Protein AF-A0A933S7X8-F1 (afdb_monomer)

Solvent-accessible surface area (backbone atoms only — not comparable to full-atom values): 18396 Å² total; per-residue (Å²): 133,83,85,77,71,96,56,62,67,68,59,54,55,48,46,59,54,46,73,31,84,53,22,34,38,32,25,37,66,87,45,34,26,75,46,66,22,60,32,33,29,68,73,33,66,47,56,68,86,78,46,54,75,35,49,73,68,77,32,61,43,93,86,64,58,72,65,58,56,50,52,44,52,54,32,31,71,28,87,90,68,27,36,35,73,49,80,46,58,33,24,27,74,89,63,50,76,44,44,23,46,34,36,38,37,52,45,59,46,100,86,66,48,72,56,19,39,39,39,40,36,40,79,38,56,70,58,51,55,50,52,52,49,50,57,49,50,53,52,47,48,57,52,20,69,52,33,62,58,48,45,53,66,52,47,51,58,48,50,54,53,44,54,50,39,54,52,50,48,73,70,51,86,52,65,71,60,40,55,56,38,53,52,52,46,53,51,48,54,49,50,53,51,53,47,53,56,51,39,57,67,34,63,75,78,87,83,84,60,72,37,87,33,51,51,48,58,44,51,49,56,43,47,65,76,48,45,69,66,41,64,76,67,64,43,47,78,45,78,50,59,57,87,86,40,68,44,82,35,36,64,70,60,52,37,49,54,52,41,52,53,50,52,51,40,51,53,30,33,53,49,16,60,74,68,68,53,94,44,85,77,31,43,38,37,43,38,58,56,67,61,103,89,49,81,39,78,46,78,49,60,54,31,66,77,79,55,82,77,51,64,82,43,66,85,43,86,91,61,72,92,64,62,96,90,112

Mean predicted aligned error: 15.09 Å

Secondary structure (DSSP, 8-state):
-----SS-HHHHHHHHHHS-SSEEEEEETTS-EEEE-HHHHHHH---HHHHTTS-GGGG--TTS-HHHHHHHHHHHH-TTT-EEEEEEEEE-TT--EEEEEEEEEEEE-TTS-EEEEEEEEEE-HHHHHHHHHHHHHHHHHHHHHHHHHHHHHHHHHHHHHHHHHHHHHHH---HHHHHHHHHHHHHHHHHHHHHHHHHHHH--SS----EEEEHHHHHHHHHHHHHHHHHHTTPEEEEE--TT-EEEE-HHHHHHHHHHHHHHHHHHHHHHHHTT-S-SSPEEEEEEEEETTEEEEEEEE-SS---HHHHTTTTSTT---S-TT-

Radius of gyration: 31.03 Å; Cα contacts (8 Å, |Δi|>4): 397; chains: 1; bounding box: 79×52×85 Å

Nearest PDB structures (foldseek):
  8a7f-assembly1_A  TM=3.723E-01  e=5.501E-22  Pseudomonas putida KT2440
  8a6x-assembly1_B  TM=3.612E-01  e=1.317E-21  Pseudomonas putida KT2440
  4llo-assembly2_D  TM=8.532E-01  e=1.636E-06  Mus musculus
  4hoi-assembly1_A  TM=8.372E-01  e=3.487E-06  Mus musculus
  8iff-assembly1_B  TM=3.174E-01  e=2.813E-12  Arabidopsis thaliana

Foldseek 3Di:
DDPPDPDDVVVVVVCCQQVDLWWKFWDFPVQFTQDTHPNVCVVQVDDPVVRHRHHLCQFDDPPDDPVVVVVQVCQCPDLVRNKDWDWDFTAHPVRDTFIWTKIKGFDADPVRHTGTIMITTDGCPVVVVVVVVVVVVVVLQVLQVVLVVVLVVVVVVLVVLLVVLVVVLVVDPDPVSVVVSVVSNVVSVVVNVLSVVSNVSNPPDDDWDFDWDQLVVLLVVLCVVCVVLCVVLVEAEEEAEDRPDIDRGRSVVSSVVNNVLVVVQSVQAVVCVVVVPPDPPKYWYWHWDDDDPDIDIDTDIPGPDDDPVCVVVVPPPPDDPDDPPD

pLDDT: mean 84.74, std 12.82, range [36.09, 97.69]

Sequence (326 aa):
MPFQLQSDPMNVFFRCVEDSSETIMITDKNGTLIYVNPAWTKTYGYTRTEVLGQTPRVLHSEHHNLEFYTKMWSDILNIKKGYWKGEVINRAKDRTLIPVLLTITTFKSLTGEILGFMGIALDIHEQKQLEDKVVHQDRLASIGLLSSGLAHEIGTPLGVIRGRAEILQTQTKDTHIKNGLDVIISQIDRISKLIGSLLRVSRSSTDVKMTRVNVLNVVNDVLALVRDHFKKDSVEVKVNISQDLFALADFSRLEQVLLNLTMNSIHAIQKSIKDCITHTPHVFSITSGGHMEHVCICVSDTGCGISKENMKKLFQPFFTTKKSGE

Structure (mmCIF, N/CA/C/O backbone):
data_AF-A0A933S7X8-F1
#
_entry.id   AF-A0A933S7X8-F1
#
loop_
_atom_site.group_PDB
_atom_site.id
_atom_site.type_symbol
_atom_site.label_atom_id
_atom_site.label_alt_id
_atom_site.label_comp_id
_atom_site.label_asym_id
_atom_site.label_entity_id
_atom_site.label_seq_id
_atom_site.pdbx_PDB_ins_code
_atom_site.Cartn_x
_atom_site.Cartn_y
_atom_site.Cartn_z
_atom_site.occupancy
_atom_site.B_iso_or_equiv
_atom_site.auth_seq_id
_atom_site.auth_comp_id
_atom_site.auth_asym_id
_atom_site.auth_atom_id
_atom_site.pdbx_PDB_model_num
ATOM 1 N N . MET A 1 1 ? -32.585 28.974 31.696 1.00 36.09 1 MET A N 1
ATOM 2 C CA . MET A 1 1 ? -33.511 27.906 32.133 1.00 36.09 1 MET A CA 1
ATOM 3 C C . MET A 1 1 ? -32.701 26.632 32.309 1.00 36.09 1 MET A C 1
ATOM 5 O O . MET A 1 1 ? -31.967 26.311 31.382 1.00 36.09 1 MET A O 1
ATOM 9 N N . PRO A 1 2 ? -32.755 25.942 33.458 1.00 44.41 2 PRO A N 1
ATOM 10 C CA . PRO A 1 2 ? -32.119 24.638 33.594 1.00 44.41 2 PRO A CA 1
ATOM 11 C C . PRO A 1 2 ? -32.901 23.618 32.757 1.00 44.41 2 PRO A C 1
ATOM 13 O O . PRO A 1 2 ? -34.130 23.594 32.811 1.00 44.41 2 PRO A O 1
ATOM 16 N N . PHE A 1 3 ? -32.198 22.800 31.975 1.00 44.44 3 PHE A N 1
ATOM 17 C CA . PHE A 1 3 ? -32.773 21.649 31.278 1.00 44.44 3 PHE A CA 1
ATOM 18 C C . PHE A 1 3 ? -33.363 20.690 32.329 1.00 44.44 3 PHE A C 1
ATOM 20 O O . PHE A 1 3 ? -32.624 19.983 33.010 1.00 44.44 3 PHE A O 1
ATOM 27 N N . GLN A 1 4 ? -34.686 20.683 32.504 1.00 45.81 4 GLN A N 1
ATOM 28 C CA . GLN A 1 4 ? -35.364 19.622 33.248 1.00 45.81 4 GLN A CA 1
ATOM 29 C C . GLN A 1 4 ? -35.426 18.393 32.341 1.00 45.81 4 GLN A C 1
ATOM 31 O O . GLN A 1 4 ? -36.267 18.308 31.447 1.00 45.81 4 GLN A O 1
ATOM 36 N N . LEU A 1 5 ? -34.507 17.450 32.547 1.00 50.81 5 LEU A N 1
ATOM 37 C CA . LEU A 1 5 ? -34.616 16.115 31.967 1.00 50.81 5 LEU A CA 1
ATOM 38 C C . LEU A 1 5 ? -35.910 15.480 32.499 1.00 50.81 5 LEU A C 1
ATOM 40 O O . LEU A 1 5 ? -36.029 15.219 33.691 1.00 50.81 5 LEU A O 1
ATOM 44 N N . GLN A 1 6 ? -36.882 15.222 31.619 1.00 58.50 6 GLN A N 1
ATOM 45 C CA . GLN A 1 6 ? -38.123 14.490 31.934 1.00 58.50 6 GLN A CA 1
ATOM 46 C C . GLN A 1 6 ? -37.877 12.986 32.208 1.00 58.50 6 GLN A C 1
ATOM 48 O O . GLN A 1 6 ? -38.816 12.200 32.290 1.00 58.50 6 GLN A O 1
ATOM 53 N N . SER A 1 7 ? -36.615 12.562 32.314 1.00 62.59 7 SER A N 1
ATOM 54 C CA . SER A 1 7 ? -36.161 11.169 32.355 1.00 62.59 7 SER A CA 1
ATOM 55 C C . SER A 1 7 ? -35.233 10.949 33.551 1.00 62.59 7 SER A C 1
ATOM 57 O O . SER A 1 7 ? -34.482 11.855 33.909 1.00 62.59 7 SER A O 1
ATOM 59 N N . ASP A 1 8 ? -35.252 9.747 34.138 1.00 83.44 8 ASP A N 1
ATOM 60 C CA . ASP A 1 8 ? -34.305 9.333 35.184 1.00 83.44 8 ASP A CA 1
ATOM 61 C C . ASP A 1 8 ? -32.851 9.611 34.735 1.00 83.44 8 ASP A C 1
ATOM 63 O O . ASP A 1 8 ? -32.429 9.059 33.710 1.00 83.44 8 ASP A O 1
ATOM 67 N N . PRO A 1 9 ? -32.077 10.446 35.463 1.00 83.81 9 PRO A N 1
ATOM 68 C CA . PRO A 1 9 ? -30.701 10.784 35.109 1.00 83.81 9 PRO A CA 1
ATOM 69 C C . PRO A 1 9 ? -29.820 9.562 34.837 1.00 83.81 9 PRO A C 1
ATOM 71 O O . PRO A 1 9 ? -28.994 9.603 33.928 1.00 83.81 9 PRO A O 1
ATOM 74 N N . MET A 1 10 ? -30.018 8.458 35.567 1.00 85.31 10 MET A N 1
ATOM 75 C CA . MET A 1 10 ? -29.230 7.237 35.375 1.00 85.31 10 MET A CA 1
ATOM 76 C C . MET A 1 10 ? -29.478 6.610 33.997 1.00 85.31 10 MET A C 1
ATOM 78 O O . MET A 1 10 ? -28.540 6.192 33.319 1.00 85.31 10 MET A O 1
ATOM 82 N N . ASN A 1 11 ? -30.734 6.603 33.549 1.00 86.56 11 ASN A N 1
ATOM 83 C CA . ASN A 1 11 ? -31.108 6.108 32.227 1.00 86.56 11 ASN A CA 1
ATOM 84 C C . ASN A 1 11 ? -30.538 7.001 31.112 1.00 86.56 11 ASN A C 1
ATOM 86 O O . ASN A 1 11 ? -30.089 6.502 30.084 1.00 86.56 11 ASN A O 1
ATOM 90 N N . VAL A 1 12 ? -30.491 8.319 31.331 1.00 87.75 12 VAL A N 1
ATOM 91 C CA . VAL A 1 12 ? -29.881 9.266 30.382 1.00 87.75 12 VAL A CA 1
ATOM 92 C C . VAL A 1 12 ? -28.383 8.995 30.232 1.00 87.75 12 VAL A C 1
ATOM 94 O O . VAL A 1 12 ? -27.902 8.860 29.110 1.00 87.75 12 VAL A O 1
ATOM 97 N N . PHE A 1 13 ? -27.647 8.846 31.339 1.00 88.62 13 PHE A N 1
ATOM 98 C CA . PHE A 1 13 ? -26.220 8.507 31.285 1.00 88.62 13 PHE A CA 1
ATOM 99 C C . PHE A 1 13 ? -25.970 7.155 30.617 1.00 88.62 13 PHE A C 1
ATOM 101 O O . PHE A 1 13 ? -25.066 7.046 29.790 1.00 88.62 13 PHE A O 1
ATOM 108 N N . PHE A 1 14 ? -26.785 6.144 30.934 1.00 89.94 14 PHE A N 1
ATOM 109 C CA . PHE A 1 14 ? -26.690 4.836 30.295 1.00 89.94 14 PHE A CA 1
ATOM 110 C C . PHE A 1 14 ? -26.874 4.940 28.778 1.00 89.94 14 PHE A C 1
ATOM 112 O O . PHE A 1 14 ? -26.036 4.438 28.038 1.00 89.94 14 PHE A O 1
ATOM 119 N N . ARG A 1 15 ? -27.905 5.655 28.310 1.00 90.12 15 ARG A N 1
ATOM 120 C CA . ARG A 1 15 ? -28.147 5.894 26.878 1.00 90.12 15 ARG A CA 1
ATOM 121 C C . ARG A 1 15 ? -26.972 6.585 26.194 1.00 90.12 15 ARG A C 1
ATOM 123 O O . ARG A 1 15 ? -26.580 6.158 25.119 1.00 90.12 15 ARG A O 1
ATOM 130 N N . CYS A 1 16 ? -26.356 7.586 26.826 1.00 91.44 16 CYS A N 1
ATOM 131 C CA . CYS A 1 16 ? -25.171 8.245 26.265 1.00 91.44 16 CYS A CA 1
ATOM 132 C C . CYS A 1 16 ? -23.998 7.276 26.036 1.00 91.44 16 CYS A C 1
ATOM 134 O O . CYS A 1 16 ? -23.240 7.448 25.087 1.00 91.44 16 CYS A O 1
ATOM 136 N N . VAL A 1 17 ? -23.836 6.270 26.900 1.00 92.81 17 VAL A N 1
ATOM 137 C CA . VAL A 1 17 ? -22.777 5.255 26.778 1.00 92.81 17 VAL A CA 1
ATOM 138 C C . VAL A 1 17 ? -23.180 4.132 25.813 1.00 92.81 17 VAL A C 1
ATOM 140 O O . VAL A 1 17 ? -22.350 3.651 25.039 1.00 92.81 17 VAL A O 1
ATOM 143 N N . GLU A 1 18 ? -24.439 3.700 25.858 1.00 94.56 18 GLU A N 1
ATOM 144 C CA . GLU A 1 18 ? -25.006 2.651 25.002 1.00 94.56 18 GLU A CA 1
ATOM 145 C C . GLU A 1 18 ? -25.058 3.098 23.536 1.00 94.56 18 GLU A C 1
ATOM 147 O O . GLU A 1 18 ? -24.660 2.342 22.660 1.00 94.56 18 GLU A O 1
ATOM 152 N N . ASP A 1 19 ? -25.466 4.335 23.262 1.00 93.25 19 ASP A N 1
ATOM 153 C CA . ASP A 1 19 ? -25.676 4.838 21.899 1.00 93.25 19 ASP A CA 1
ATOM 154 C C . ASP A 1 19 ? -24.437 5.567 21.327 1.00 93.25 19 ASP A C 1
ATOM 156 O O . ASP A 1 19 ? -24.481 6.101 20.217 1.00 93.25 19 ASP A O 1
ATOM 160 N N . SER A 1 20 ? -23.316 5.593 22.062 1.00 93.88 20 SER A N 1
ATOM 161 C CA . SER A 1 20 ? -22.052 6.186 21.596 1.00 93.88 20 SER A CA 1
ATOM 162 C C . SER A 1 20 ? -21.489 5.440 20.381 1.00 93.88 20 SER A C 1
ATOM 164 O O . SER A 1 20 ? -21.508 4.209 20.310 1.00 93.88 20 SER A O 1
ATOM 166 N N . SER A 1 21 ? -20.958 6.208 19.426 1.00 91.06 21 SER A N 1
ATOM 167 C CA . SER A 1 21 ? -20.281 5.709 18.224 1.00 91.06 21 SER A CA 1
ATOM 168 C C . SER A 1 21 ? -18.933 5.051 18.511 1.00 91.06 21 SER A C 1
ATOM 170 O O . SER A 1 21 ? -18.498 4.167 17.774 1.00 91.06 21 SER A O 1
ATOM 172 N N . GLU A 1 22 ? -18.259 5.489 19.566 1.00 93.75 22 GLU A N 1
ATOM 173 C CA . GLU A 1 22 ? -16.966 5.001 20.001 1.00 93.75 22 GLU A CA 1
ATOM 174 C C . GLU A 1 22 ? -17.123 3.680 20.745 1.00 93.75 22 GLU A C 1
ATOM 176 O O . GLU A 1 22 ? -18.125 3.416 21.413 1.00 93.75 22 GLU A O 1
ATOM 181 N N . THR A 1 23 ? -16.102 2.829 20.665 1.00 96.94 23 THR A N 1
ATOM 182 C CA . THR A 1 23 ? -16.132 1.577 21.419 1.00 96.94 23 THR A CA 1
ATOM 183 C C . THR A 1 23 ? -15.917 1.881 22.896 1.00 96.94 23 THR A C 1
ATOM 185 O O . THR A 1 23 ? -14.917 2.496 23.267 1.00 96.94 23 THR A O 1
ATOM 188 N N . ILE A 1 24 ? -16.851 1.449 23.742 1.00 97.56 24 ILE A N 1
ATOM 189 C CA . ILE A 1 24 ? -16.765 1.616 25.193 1.00 97.56 24 ILE A CA 1
ATOM 190 C C . ILE A 1 24 ? -16.823 0.243 25.848 1.00 97.56 24 ILE A C 1
ATOM 192 O O . ILE A 1 24 ? -17.707 -0.566 25.562 1.00 97.56 24 ILE A O 1
ATOM 196 N N . MET A 1 25 ? -15.888 -0.001 26.761 1.00 97.12 25 MET A N 1
ATOM 197 C CA . MET A 1 25 ? -15.867 -1.167 27.635 1.00 97.12 25 MET A CA 1
ATOM 198 C C . MET A 1 25 ? -15.632 -0.745 29.081 1.00 97.12 25 MET A C 1
ATOM 200 O O . MET A 1 25 ? -14.920 0.222 29.350 1.00 97.12 25 MET A O 1
ATOM 204 N N . ILE A 1 26 ? -16.207 -1.487 30.019 1.00 96.88 26 ILE A N 1
ATOM 205 C CA . ILE A 1 26 ? -16.014 -1.281 31.452 1.00 96.88 26 ILE A CA 1
ATOM 206 C C . ILE A 1 26 ? -15.630 -2.616 32.069 1.00 96.88 26 ILE A C 1
ATOM 208 O O . ILE A 1 26 ? -16.227 -3.653 31.763 1.00 96.88 26 ILE A O 1
ATOM 212 N N . THR A 1 27 ? -14.640 -2.580 32.952 1.00 97.12 27 THR A N 1
ATOM 213 C CA . THR A 1 27 ? -14.218 -3.727 33.744 1.00 97.12 27 THR A CA 1
ATOM 214 C C . THR A 1 27 ? -14.422 -3.491 35.232 1.00 97.12 27 THR A C 1
ATOM 216 O O . THR A 1 27 ? -14.455 -2.349 35.690 1.00 97.12 27 THR A O 1
ATOM 219 N N . ASP A 1 28 ? -14.470 -4.576 35.999 1.00 95.62 28 ASP A N 1
ATOM 220 C CA . ASP A 1 28 ? -14.259 -4.533 37.445 1.00 95.62 28 ASP A CA 1
ATOM 221 C C . ASP A 1 28 ? -12.792 -4.182 37.796 1.00 95.62 28 ASP A C 1
ATOM 223 O O . ASP A 1 28 ? -11.937 -3.987 36.918 1.00 95.62 28 ASP A O 1
ATOM 227 N N . LYS A 1 29 ? -12.484 -4.127 39.098 1.00 93.81 29 LYS A N 1
ATOM 228 C CA . LYS A 1 29 ? -11.129 -3.880 39.621 1.00 93.81 29 LYS A CA 1
ATOM 229 C C . LYS A 1 29 ? -10.087 -4.947 39.263 1.00 93.81 29 LYS A C 1
ATOM 231 O O . LYS A 1 29 ? -8.895 -4.670 39.354 1.00 93.81 29 LYS A O 1
ATOM 236 N N . ASN A 1 30 ? -10.515 -6.141 38.854 1.00 92.56 30 ASN A N 1
ATOM 237 C CA . ASN A 1 30 ? -9.643 -7.235 38.422 1.00 92.56 30 ASN A CA 1
ATOM 238 C C . ASN A 1 30 ? -9.405 -7.226 36.900 1.00 92.56 30 ASN A C 1
ATOM 240 O O . ASN A 1 30 ? -8.645 -8.050 36.392 1.00 92.56 30 ASN A O 1
ATOM 244 N N . GLY A 1 31 ? -10.035 -6.305 36.162 1.00 93.00 31 GLY A N 1
ATOM 245 C CA . GLY A 1 31 ? -9.950 -6.240 34.704 1.00 93.00 31 GLY A CA 1
ATOM 246 C C . GLY A 1 31 ? -10.923 -7.180 33.983 1.00 93.00 31 GLY A C 1
ATOM 247 O O . GLY A 1 31 ? -10.747 -7.431 32.791 1.00 93.00 31 GLY A O 1
ATOM 248 N N . THR A 1 32 ? -11.940 -7.691 34.677 1.00 96.56 32 THR A N 1
ATOM 249 C CA . THR A 1 32 ? -13.013 -8.507 34.096 1.00 96.56 32 THR A CA 1
ATOM 250 C C . THR A 1 32 ? -14.048 -7.608 33.435 1.00 96.56 32 THR A C 1
ATOM 252 O O . THR A 1 32 ? -14.585 -6.720 34.090 1.00 96.56 32 THR A O 1
ATOM 255 N N . LEU A 1 33 ? -14.360 -7.830 32.160 1.00 97.25 33 LEU A N 1
ATOM 256 C CA . LEU A 1 33 ? -15.381 -7.098 31.411 1.00 97.25 33 LEU A CA 1
ATOM 257 C C . LEU A 1 33 ? -16.762 -7.298 32.042 1.00 97.25 33 LEU A C 1
ATOM 259 O O . LEU A 1 33 ? -17.289 -8.411 32.065 1.00 97.25 33 LEU A O 1
ATOM 263 N N . ILE A 1 34 ? -17.353 -6.199 32.508 1.00 97.00 34 ILE A N 1
ATOM 264 C CA . ILE A 1 34 ? -18.712 -6.150 33.067 1.00 97.00 34 ILE A CA 1
ATOM 265 C C . ILE A 1 34 ? -19.700 -5.462 32.122 1.00 97.00 34 ILE A C 1
ATOM 267 O O . ILE A 1 34 ? -20.905 -5.662 32.242 1.00 97.00 34 ILE A O 1
ATOM 271 N N . TYR A 1 35 ? -19.201 -4.676 31.165 1.00 96.31 35 TYR A N 1
ATOM 272 C CA . TYR A 1 35 ? -20.021 -4.020 30.155 1.00 96.31 35 TYR A CA 1
ATOM 273 C C . TYR A 1 35 ? -19.215 -3.731 28.884 1.00 96.31 35 TYR A C 1
ATOM 275 O O . TYR A 1 35 ? -18.036 -3.381 28.950 1.00 96.31 35 TYR A O 1
ATOM 283 N N . VAL A 1 36 ? -19.878 -3.834 27.731 1.00 97.69 36 VAL A N 1
ATOM 284 C CA . VAL A 1 36 ? -19.407 -3.330 26.433 1.00 97.69 36 VAL A CA 1
ATOM 285 C C . VAL A 1 36 ? -20.592 -2.723 25.684 1.00 97.69 36 VAL A C 1
ATOM 287 O O . VAL A 1 36 ? -21.692 -3.284 25.722 1.00 97.69 36 VAL A O 1
ATOM 290 N N . ASN A 1 37 ? -20.403 -1.597 25.000 1.00 97.38 37 ASN A N 1
ATOM 291 C CA . ASN A 1 37 ? -21.469 -0.977 24.209 1.00 97.38 37 ASN A CA 1
ATOM 292 C C . ASN A 1 37 ? -21.659 -1.684 22.839 1.00 97.38 37 ASN A C 1
ATOM 294 O O . ASN A 1 37 ? -20.825 -2.505 22.437 1.00 97.38 37 ASN A O 1
ATOM 298 N N . PRO A 1 38 ? -22.746 -1.409 22.098 1.00 97.69 38 PRO A N 1
ATOM 299 C CA . PRO A 1 38 ? -22.980 -1.963 20.766 1.00 97.69 38 PRO A CA 1
ATOM 300 C C . PRO A 1 38 ? -21.862 -1.626 19.769 1.00 97.69 38 PRO A C 1
ATOM 302 O O . PRO A 1 38 ? -21.475 -2.496 18.985 1.00 97.69 38 PRO A O 1
ATOM 305 N N . ALA A 1 39 ? -21.281 -0.421 19.825 1.00 96.94 39 ALA A N 1
ATOM 306 C CA . ALA A 1 39 ? -20.153 -0.051 18.969 1.00 96.94 39 ALA A CA 1
ATOM 307 C C . ALA A 1 39 ? -18.957 -0.999 19.155 1.00 96.94 39 ALA A C 1
ATOM 309 O O . ALA A 1 39 ? -18.407 -1.489 18.173 1.00 96.94 39 ALA A O 1
ATOM 310 N N . TRP A 1 40 ? -18.617 -1.361 20.396 1.00 97.62 40 TRP A N 1
ATOM 311 C CA . TRP A 1 40 ? -17.568 -2.341 20.688 1.00 97.62 40 TRP A CA 1
ATOM 312 C C . TRP A 1 40 ? -17.840 -3.698 20.020 1.00 97.62 40 TRP A C 1
ATOM 314 O O . TRP A 1 40 ? -16.951 -4.270 19.386 1.00 97.62 40 TRP A O 1
ATOM 324 N N . THR A 1 41 ? -19.082 -4.193 20.099 1.00 96.62 41 THR A N 1
ATOM 325 C CA . THR A 1 41 ? -19.461 -5.469 19.462 1.00 96.62 41 THR A CA 1
ATOM 326 C C . THR A 1 41 ? -19.379 -5.404 17.939 1.00 96.62 41 THR A C 1
ATOM 328 O O . THR A 1 41 ? -18.877 -6.336 17.312 1.00 96.62 41 THR A O 1
ATOM 331 N N . LYS A 1 42 ? -19.800 -4.280 17.345 1.00 96.06 42 LYS A N 1
ATOM 332 C CA . LYS A 1 42 ? -19.731 -4.036 15.902 1.00 96.06 42 LYS A CA 1
ATOM 333 C C . LYS A 1 42 ? -18.285 -3.970 15.408 1.00 96.06 42 LYS A C 1
ATOM 335 O O . LYS A 1 42 ? -17.980 -4.564 14.381 1.00 96.06 42 LYS A O 1
ATOM 340 N N . THR A 1 43 ? -17.407 -3.282 16.137 1.00 94.94 43 THR A N 1
ATOM 341 C CA . THR A 1 43 ? -16.000 -3.100 15.757 1.00 94.94 43 THR A CA 1
ATOM 342 C C . THR A 1 43 ? -15.196 -4.392 15.879 1.00 94.94 43 THR A C 1
ATOM 344 O O . THR A 1 43 ? -14.418 -4.710 14.986 1.00 94.94 43 THR A O 1
ATOM 347 N N . TYR A 1 44 ? -15.369 -5.161 16.959 1.00 96.12 44 TYR A N 1
ATOM 348 C CA . TYR A 1 44 ? -14.530 -6.343 17.213 1.00 96.12 44 TYR A CA 1
ATOM 349 C C . TYR A 1 44 ? -15.169 -7.684 16.824 1.00 96.12 44 TYR A C 1
ATOM 351 O O . TYR A 1 44 ? -14.485 -8.710 16.847 1.00 96.12 44 TYR A O 1
ATOM 359 N N . GLY A 1 45 ? -16.456 -7.699 16.465 1.00 96.06 45 GLY A N 1
ATOM 360 C CA . GLY A 1 45 ? -17.167 -8.883 15.968 1.00 96.06 45 GLY A CA 1
ATOM 361 C C . GLY A 1 45 ? -17.540 -9.915 17.039 1.00 96.06 45 GLY A C 1
ATOM 362 O O . GLY A 1 45 ? -17.947 -11.031 16.711 1.00 96.06 45 GLY A O 1
ATOM 363 N N . TYR A 1 46 ? -17.392 -9.571 18.316 1.00 96.50 46 TYR A N 1
ATOM 364 C CA . TYR A 1 46 ? -17.817 -10.404 19.438 1.00 96.50 46 TYR A CA 1
ATOM 365 C C . TYR A 1 46 ? -19.198 -9.981 19.936 1.00 96.50 46 TYR A C 1
ATOM 367 O O . TYR A 1 46 ? -19.508 -8.792 20.001 1.00 96.50 46 TYR A O 1
ATOM 375 N N . THR A 1 47 ? -20.008 -10.944 20.365 1.00 96.12 47 THR A N 1
ATOM 376 C CA . THR A 1 47 ? -21.267 -10.656 21.064 1.00 96.12 47 THR A CA 1
ATOM 377 C C . THR A 1 47 ? -21.012 -10.356 22.542 1.00 96.12 47 THR A C 1
ATOM 379 O O . THR A 1 47 ? -20.043 -10.845 23.123 1.00 96.12 47 THR A O 1
ATOM 382 N N . ARG A 1 48 ? -21.907 -9.596 23.192 1.00 94.94 48 ARG A N 1
ATOM 383 C CA . ARG A 1 48 ? -21.817 -9.307 24.639 1.00 94.94 48 ARG A CA 1
ATOM 384 C C . ARG A 1 48 ? -21.690 -10.584 25.472 1.00 94.94 48 ARG A C 1
ATOM 386 O O . ARG A 1 48 ? -20.807 -10.688 26.314 1.00 94.94 48 ARG A O 1
ATOM 393 N N . THR A 1 49 ? -22.537 -11.572 25.200 1.00 95.06 49 THR A N 1
ATOM 394 C CA . THR A 1 49 ? -22.569 -12.853 25.922 1.00 95.06 49 THR A CA 1
ATOM 395 C C . THR A 1 49 ? -21.274 -13.646 25.809 1.00 95.06 49 THR A C 1
ATOM 397 O O . THR A 1 49 ? -20.958 -14.410 26.711 1.00 95.06 49 THR A O 1
ATOM 400 N N . GLU A 1 50 ? -20.516 -13.471 24.725 1.00 94.75 50 GLU A N 1
ATOM 401 C CA . GLU A 1 50 ? -19.227 -14.143 24.561 1.00 94.75 50 GLU A CA 1
ATOM 402 C C . GLU A 1 50 ? -18.129 -13.513 25.419 1.00 94.75 50 GLU A C 1
ATOM 404 O O . GLU A 1 50 ? -17.223 -14.227 25.831 1.00 94.75 50 GLU A O 1
ATOM 409 N N . VAL A 1 51 ? -18.174 -12.201 25.676 1.00 95.56 51 VAL A N 1
ATOM 410 C CA . VAL A 1 51 ? -17.026 -11.453 26.230 1.00 95.56 51 VAL A CA 1
ATOM 411 C C . VAL A 1 51 ? -17.209 -10.987 27.665 1.00 95.56 51 VAL A C 1
ATOM 413 O O . VAL A 1 51 ? -16.216 -10.741 28.350 1.00 95.56 51 VAL A O 1
ATOM 416 N N . LEU A 1 52 ? -18.448 -10.860 28.138 1.00 96.00 52 LEU A N 1
ATOM 417 C CA . LEU A 1 52 ? -18.703 -10.544 29.540 1.00 96.00 52 LEU A CA 1
ATOM 418 C C . LEU A 1 52 ? -18.139 -11.655 30.434 1.00 96.00 52 LEU A C 1
ATOM 420 O O . LEU A 1 52 ? -18.282 -12.840 30.140 1.00 96.00 52 LEU A O 1
ATOM 424 N N . GLY A 1 53 ? -17.454 -11.268 31.510 1.00 94.94 53 GLY A N 1
ATOM 425 C CA . GLY A 1 53 ? -16.715 -12.200 32.367 1.00 94.94 53 GLY A CA 1
ATOM 426 C C . GLY A 1 53 ? -15.305 -12.551 31.872 1.00 94.94 53 GLY A C 1
ATOM 427 O O . GLY A 1 53 ? -14.554 -13.197 32.599 1.00 94.94 53 GLY A O 1
ATOM 428 N N . GLN A 1 54 ? -14.909 -12.117 30.671 1.00 95.69 54 GLN A N 1
ATOM 429 C CA . GLN A 1 54 ? -13.539 -12.269 30.172 1.00 95.69 54 GLN A CA 1
ATOM 430 C C . GLN A 1 54 ? -12.695 -11.018 30.441 1.00 95.69 54 GLN A C 1
ATOM 432 O O . GLN A 1 54 ? -13.189 -10.001 30.915 1.00 95.69 54 GLN A O 1
ATOM 437 N N . THR A 1 55 ? -11.404 -11.068 30.112 1.00 94.69 55 THR A N 1
ATOM 438 C CA . THR A 1 55 ? -10.524 -9.888 30.170 1.00 94.69 55 THR A CA 1
ATOM 439 C C . THR A 1 55 ? -10.361 -9.271 28.775 1.00 94.69 55 THR A C 1
ATOM 441 O O . THR A 1 55 ? -10.424 -10.003 27.782 1.00 94.69 55 THR A O 1
ATOM 444 N N . PRO A 1 56 ? -10.035 -7.968 28.651 1.00 93.62 56 PRO A N 1
ATOM 445 C CA . PRO A 1 56 ? -9.740 -7.330 27.362 1.00 93.62 56 PRO A CA 1
ATOM 446 C C . PRO A 1 56 ? -8.596 -7.975 26.557 1.00 93.62 56 PRO A C 1
ATOM 448 O O . PRO A 1 56 ? -8.384 -7.621 25.400 1.00 93.62 56 PRO A O 1
ATOM 451 N N . ARG A 1 57 ? -7.869 -8.953 27.126 1.00 91.94 57 ARG A N 1
ATOM 452 C CA . ARG A 1 57 ? -6.843 -9.741 26.424 1.00 91.94 57 ARG A CA 1
ATOM 453 C C . ARG A 1 57 ? -7.383 -10.509 25.217 1.00 91.94 57 ARG A C 1
ATOM 455 O O . ARG A 1 57 ? -6.589 -10.875 24.359 1.00 91.94 57 ARG A O 1
ATOM 462 N N . VAL A 1 58 ? -8.698 -10.703 25.099 1.00 93.44 58 VAL A N 1
ATOM 463 C CA . VAL A 1 58 ? -9.324 -11.223 23.867 1.00 93.44 58 VAL A CA 1
ATOM 464 C C . VAL A 1 58 ? -9.003 -10.374 22.630 1.00 93.44 58 VAL A C 1
ATOM 466 O O . VAL A 1 58 ? -8.987 -10.897 21.519 1.00 93.44 58 VAL A O 1
ATOM 469 N N . LEU A 1 59 ? -8.690 -9.086 22.824 1.00 94.38 59 LEU A N 1
ATOM 470 C CA . LEU A 1 59 ? -8.296 -8.146 21.772 1.00 94.38 59 LEU A CA 1
ATOM 471 C C . LEU A 1 59 ? -6.779 -8.084 21.538 1.00 94.38 59 LEU A C 1
ATOM 473 O O . LEU A 1 59 ? -6.327 -7.334 20.673 1.00 94.38 59 LEU A O 1
ATOM 477 N N . HIS A 1 60 ? -5.978 -8.827 22.309 1.00 90.56 60 HIS A N 1
ATOM 478 C CA . HIS A 1 60 ? -4.520 -8.750 22.260 1.00 90.56 60 HIS A CA 1
ATOM 479 C C . HIS A 1 60 ? -3.983 -9.051 20.854 1.00 90.56 60 HIS A C 1
ATOM 481 O O . HIS A 1 60 ? -4.350 -10.052 20.230 1.00 90.56 60 HIS A O 1
ATOM 487 N N . SER A 1 61 ? -3.048 -8.221 20.392 1.00 88.44 61 SER A N 1
ATOM 488 C CA . SER A 1 61 ? -2.256 -8.447 19.183 1.00 88.44 61 SER A CA 1
ATOM 489 C C . SER A 1 61 ? -0.776 -8.633 19.524 1.00 88.44 61 SER A C 1
ATOM 491 O O . SER A 1 61 ? -0.311 -8.238 20.588 1.00 88.44 61 SER A O 1
ATOM 493 N N . GLU A 1 62 ? -0.011 -9.207 18.600 1.00 86.50 62 GLU A N 1
ATOM 494 C CA . GLU A 1 62 ? 1.437 -9.429 18.758 1.00 86.50 62 GLU A CA 1
ATOM 495 C C . GLU A 1 62 ? 2.282 -8.163 18.502 1.00 86.50 62 GLU A C 1
ATOM 497 O O . GLU A 1 62 ? 3.499 -8.249 18.389 1.00 86.50 62 GLU A O 1
ATOM 502 N N . HIS A 1 63 ? 1.660 -6.983 18.368 1.00 85.44 63 HIS A N 1
ATOM 503 C CA . HIS A 1 63 ? 2.364 -5.750 17.983 1.00 85.44 63 HIS A CA 1
ATOM 504 C C . HIS A 1 63 ? 2.995 -4.991 19.157 1.00 85.44 63 HIS A C 1
ATOM 506 O O . HIS A 1 63 ? 3.883 -4.173 18.932 1.00 85.44 63 HIS A O 1
ATOM 512 N N . HIS A 1 64 ? 2.561 -5.247 20.393 1.00 86.38 64 HIS A N 1
ATOM 513 C CA . HIS A 1 64 ? 3.058 -4.556 21.585 1.00 86.38 64 HIS A CA 1
ATOM 514 C C . HIS A 1 64 ? 3.759 -5.532 22.524 1.00 86.38 64 HIS A C 1
ATOM 516 O O . HIS A 1 64 ? 3.285 -6.646 22.744 1.00 86.38 64 HIS A O 1
ATOM 522 N N . ASN A 1 65 ? 4.896 -5.114 23.079 1.00 85.75 65 ASN A N 1
ATOM 523 C CA . ASN A 1 65 ? 5.699 -5.937 23.979 1.00 85.75 65 ASN A CA 1
ATOM 524 C C . ASN A 1 65 ? 5.211 -5.840 25.440 1.00 85.75 65 ASN A C 1
ATOM 526 O O . ASN A 1 65 ? 4.331 -5.052 25.789 1.00 85.75 65 ASN A O 1
ATOM 530 N N . LEU A 1 66 ? 5.802 -6.645 26.327 1.00 87.69 66 LEU A N 1
ATOM 531 C CA . LEU A 1 66 ? 5.440 -6.649 27.748 1.00 87.69 66 LEU A CA 1
ATOM 532 C C . LEU A 1 66 ? 5.719 -5.300 28.435 1.00 87.69 66 LEU A C 1
ATOM 534 O O . LEU A 1 66 ? 4.965 -4.885 29.316 1.00 87.69 66 LEU A O 1
ATOM 538 N N . GLU A 1 67 ? 6.782 -4.607 28.027 1.00 90.75 67 GLU A N 1
ATOM 539 C CA . GLU A 1 67 ? 7.172 -3.302 28.570 1.00 90.75 67 GLU A CA 1
ATOM 540 C C . GLU A 1 67 ? 6.095 -2.238 28.316 1.00 90.75 67 GLU A C 1
ATOM 542 O O . GLU A 1 67 ? 5.732 -1.490 29.226 1.00 90.75 67 GLU A O 1
ATOM 547 N N . PHE A 1 68 ? 5.506 -2.237 27.117 1.00 92.19 68 PHE A N 1
ATOM 548 C CA . PHE A 1 68 ? 4.387 -1.374 26.753 1.00 92.19 68 PHE A CA 1
ATOM 549 C C . PHE A 1 68 ? 3.206 -1.545 27.715 1.00 92.19 68 PHE A C 1
ATOM 551 O O . PHE A 1 68 ? 2.744 -0.573 28.319 1.00 92.19 68 PHE A O 1
ATOM 558 N N . TYR A 1 69 ? 2.753 -2.786 27.921 1.00 90.19 69 TYR A N 1
ATOM 559 C CA . TYR A 1 69 ? 1.633 -3.066 28.822 1.00 90.19 69 TYR A CA 1
ATOM 560 C C . TYR A 1 69 ? 1.977 -2.769 30.284 1.00 90.19 69 TYR A C 1
ATOM 562 O O . TYR A 1 69 ? 1.116 -2.316 31.036 1.00 90.19 69 TYR A O 1
ATOM 570 N N . THR A 1 70 ? 3.233 -2.973 30.686 1.00 91.38 70 THR A N 1
ATOM 571 C CA . THR A 1 70 ? 3.706 -2.661 32.042 1.00 91.38 70 THR A CA 1
ATOM 572 C C . THR A 1 70 ? 3.622 -1.161 32.305 1.00 91.38 70 THR A C 1
ATOM 574 O O . THR A 1 70 ? 3.061 -0.738 33.317 1.00 91.38 70 THR A O 1
ATOM 577 N N . LYS A 1 71 ? 4.089 -0.341 31.357 1.00 92.50 71 LYS A N 1
ATOM 578 C CA . LYS A 1 71 ? 3.978 1.118 31.432 1.00 92.50 71 LYS A CA 1
ATOM 579 C C . LYS A 1 71 ? 2.519 1.573 31.443 1.00 92.50 71 LYS A C 1
ATOM 581 O O . LYS A 1 71 ? 2.150 2.402 32.274 1.00 92.50 71 LYS A O 1
ATOM 586 N N . MET A 1 72 ? 1.684 0.990 30.585 1.00 93.50 72 MET A N 1
ATOM 587 C CA . MET A 1 72 ? 0.247 1.267 30.546 1.00 93.50 72 MET A CA 1
ATOM 588 C C . MET A 1 72 ? -0.416 1.029 31.908 1.00 93.50 72 MET A C 1
ATOM 590 O O . MET A 1 72 ? -1.051 1.933 32.448 1.00 93.50 72 MET A O 1
ATOM 594 N N . TRP A 1 73 ? -0.222 -0.148 32.509 1.00 93.19 73 TRP A N 1
ATOM 595 C CA . TRP A 1 73 ? -0.7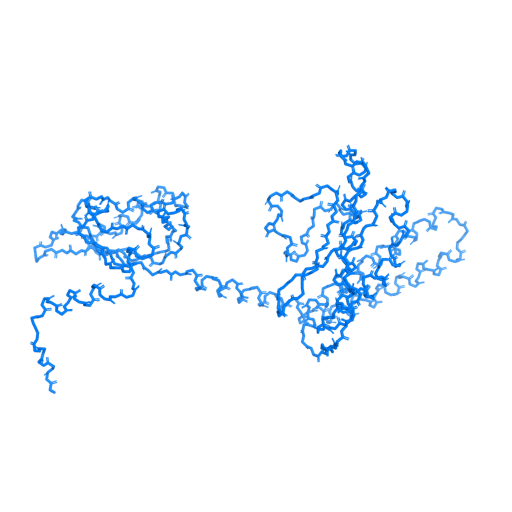94 -0.453 33.823 1.00 93.19 73 TRP A CA 1
ATOM 596 C C . TRP A 1 73 ? -0.206 0.410 34.940 1.00 93.19 73 TRP A C 1
ATOM 598 O O . TRP A 1 73 ? -0.943 0.807 35.841 1.00 93.19 73 TRP A O 1
ATOM 608 N N . SER A 1 74 ? 1.081 0.767 34.859 1.00 93.50 74 SER A N 1
ATOM 609 C CA . SER A 1 74 ? 1.696 1.681 35.827 1.00 93.50 74 SER A CA 1
ATOM 610 C C . SER A 1 74 ? 1.031 3.062 35.827 1.00 93.50 74 SER A C 1
ATOM 612 O O . SER A 1 74 ? 0.816 3.632 36.892 1.00 93.50 74 SER A O 1
ATOM 614 N N . ASP A 1 75 ? 0.630 3.565 34.656 1.00 94.44 75 ASP A N 1
ATOM 615 C CA . ASP A 1 75 ? -0.057 4.848 34.500 1.00 94.44 75 ASP A CA 1
ATOM 616 C C . ASP A 1 75 ? -1.508 4.798 35.005 1.00 94.44 75 ASP A C 1
ATOM 618 O O . ASP A 1 75 ? -1.957 5.708 35.706 1.00 94.44 75 ASP A O 1
ATOM 622 N N . ILE A 1 76 ? -2.226 3.717 34.686 1.00 93.44 76 ILE A N 1
ATOM 623 C CA . ILE A 1 76 ? -3.626 3.492 35.084 1.00 93.44 76 ILE A CA 1
ATOM 624 C C . ILE A 1 76 ? -3.755 3.376 36.610 1.00 93.44 76 ILE A C 1
ATOM 626 O O . ILE A 1 76 ? -4.652 3.974 37.212 1.00 93.44 76 ILE A O 1
ATOM 630 N N . LEU A 1 77 ? -2.854 2.618 37.241 1.00 91.75 77 LEU A N 1
ATOM 631 C CA . LEU A 1 77 ? -2.869 2.348 38.683 1.00 91.75 77 LEU A CA 1
ATOM 632 C C . LEU A 1 77 ? -2.243 3.476 39.513 1.00 91.75 77 LEU A C 1
ATOM 634 O O . LEU A 1 77 ? -2.409 3.518 40.733 1.00 91.75 77 LEU A O 1
ATOM 638 N N . ASN A 1 78 ? -1.538 4.414 38.877 1.00 90.44 78 ASN A N 1
ATOM 639 C CA . ASN A 1 78 ? -0.960 5.554 39.570 1.00 90.44 78 ASN A CA 1
ATOM 640 C C . ASN A 1 78 ? -2.061 6.461 40.137 1.00 90.44 78 ASN A C 1
ATOM 642 O O . ASN A 1 78 ? -2.881 7.005 39.402 1.00 90.44 78 ASN A O 1
ATOM 646 N N . ILE A 1 79 ? -2.033 6.692 41.451 1.00 82.06 79 ILE A N 1
ATOM 647 C CA . ILE A 1 79 ? -3.056 7.476 42.160 1.00 82.06 79 ILE A CA 1
ATOM 648 C C . ILE A 1 79 ? -3.166 8.914 41.631 1.00 82.06 79 ILE A C 1
ATOM 650 O O . ILE A 1 79 ? -4.280 9.436 41.580 1.00 82.06 79 ILE A O 1
ATOM 654 N N . LYS A 1 80 ? -2.044 9.531 41.231 1.00 84.25 80 LYS A N 1
ATOM 655 C CA . LYS A 1 80 ? -1.988 10.910 40.718 1.00 84.25 80 LYS A CA 1
ATOM 656 C C . LYS A 1 80 ? -2.416 11.015 39.255 1.00 84.25 80 LYS A C 1
ATOM 658 O O . LYS A 1 80 ? -2.948 12.050 38.871 1.00 84.25 80 LYS A O 1
ATOM 663 N N . LYS A 1 81 ? -2.154 9.982 38.446 1.00 90.19 81 LYS A N 1
ATOM 664 C CA . LYS A 1 81 ? -2.486 9.977 37.014 1.00 90.19 81 LYS A CA 1
ATOM 665 C C . LYS A 1 81 ? -3.871 9.384 36.768 1.00 90.19 81 LYS A C 1
ATOM 667 O O . LYS A 1 81 ? -4.750 10.096 36.309 1.00 90.19 81 LYS A O 1
ATOM 672 N N . GLY A 1 82 ? -4.083 8.112 37.106 1.00 91.50 82 GLY A N 1
ATOM 673 C CA . GLY A 1 82 ? -5.390 7.449 37.042 1.00 91.50 82 GLY A CA 1
ATOM 674 C C . GLY A 1 82 ? -5.930 7.199 35.631 1.00 91.50 82 GLY A C 1
ATOM 675 O O . GLY A 1 82 ? -7.100 6.846 35.489 1.00 91.50 82 GLY A O 1
ATOM 676 N N . TYR A 1 83 ? -5.114 7.391 34.592 1.00 95.62 83 TYR A N 1
ATOM 677 C CA . TYR A 1 83 ? -5.479 7.094 33.210 1.00 95.62 83 TYR A CA 1
ATOM 678 C C . TYR A 1 83 ? -4.247 6.797 32.350 1.00 95.62 83 TYR A C 1
ATOM 680 O O . TYR A 1 83 ? -3.129 7.224 32.648 1.00 95.62 83 TYR A O 1
ATOM 688 N N . TRP A 1 84 ? -4.478 6.124 31.228 1.00 97.31 84 TRP A N 1
ATOM 689 C CA . TRP A 1 84 ? -3.517 5.963 30.144 1.00 97.31 84 TRP A CA 1
ATOM 690 C C . TRP A 1 84 ? -4.181 6.285 28.807 1.00 97.31 84 TRP A C 1
ATOM 692 O O . TRP A 1 84 ? -5.367 6.021 28.621 1.00 97.31 84 TRP A O 1
ATOM 702 N N . LYS A 1 85 ? -3.418 6.865 27.879 1.00 96.50 85 LYS A N 1
ATOM 703 C CA . LYS A 1 85 ? -3.864 7.151 26.515 1.00 96.50 85 LYS A CA 1
ATOM 704 C C . LYS A 1 85 ? -2.742 6.838 25.536 1.00 96.50 85 LYS A C 1
ATOM 706 O O . LYS A 1 85 ? -1.613 7.280 25.749 1.00 96.50 85 LYS A O 1
ATOM 711 N N . GLY A 1 86 ? -3.059 6.126 24.463 1.00 95.38 86 GLY A N 1
ATOM 712 C CA . GLY A 1 86 ? -2.094 5.808 23.418 1.00 95.38 86 GLY A CA 1
ATOM 713 C C . GLY A 1 86 ? -2.682 4.965 22.297 1.00 95.38 86 GLY A C 1
ATOM 714 O O . GLY A 1 86 ? -3.823 4.508 22.364 1.00 95.38 86 GLY A O 1
ATOM 715 N N . GLU A 1 87 ? -1.889 4.775 21.250 1.00 95.56 87 GLU A N 1
ATOM 716 C CA . GLU A 1 87 ? -2.261 3.919 20.130 1.00 95.56 87 GLU A CA 1
ATOM 717 C C . GLU A 1 87 ? -2.034 2.448 20.469 1.00 95.56 87 GLU A C 1
ATOM 719 O O . GLU A 1 87 ? -0.975 2.056 20.963 1.00 95.56 87 GLU A O 1
ATOM 724 N N . VAL A 1 88 ? -3.029 1.622 20.162 1.00 95.00 88 VAL A N 1
ATOM 725 C CA . VAL A 1 88 ? -2.976 0.169 20.305 1.00 95.00 88 VAL A CA 1
ATOM 726 C C . VAL A 1 88 ? -3.437 -0.456 18.998 1.00 95.00 88 VAL A C 1
ATOM 728 O O . VAL A 1 88 ? -4.251 0.111 18.278 1.00 95.00 88 VAL A O 1
ATOM 731 N N . ILE A 1 89 ? -2.912 -1.631 18.670 1.00 95.06 89 ILE A N 1
ATOM 732 C CA . ILE A 1 89 ? -3.448 -2.432 17.571 1.00 95.06 89 ILE A CA 1
ATOM 733 C C . ILE A 1 89 ? -4.194 -3.580 18.219 1.00 95.06 89 ILE A C 1
ATOM 735 O O . ILE A 1 89 ? -3.579 -4.435 18.855 1.00 95.06 89 ILE A O 1
ATOM 739 N N . ASN A 1 90 ? -5.512 -3.576 18.082 1.00 95.56 90 ASN A N 1
ATOM 740 C CA . ASN A 1 90 ? -6.365 -4.639 18.584 1.00 95.56 90 ASN A CA 1
ATOM 741 C C . ASN A 1 90 ? -6.604 -5.669 17.483 1.00 95.56 90 ASN A C 1
ATOM 743 O O . ASN A 1 90 ? -6.559 -5.353 16.296 1.00 95.56 90 ASN A O 1
ATOM 747 N N . ARG A 1 91 ? -6.862 -6.913 17.878 1.00 95.75 91 ARG A N 1
ATOM 748 C CA . ARG A 1 91 ? -7.235 -7.990 16.964 1.00 95.75 91 ARG A CA 1
ATOM 749 C C . ARG A 1 91 ? -8.693 -8.374 17.194 1.00 95.75 91 ARG A C 1
ATOM 751 O O . ARG A 1 91 ? -9.046 -8.829 18.280 1.00 95.75 91 ARG A O 1
ATOM 758 N N . ALA A 1 92 ? -9.522 -8.183 16.174 1.00 95.44 92 ALA A N 1
ATOM 759 C CA . ALA A 1 92 ? -10.923 -8.591 16.175 1.00 95.44 92 ALA A CA 1
ATOM 760 C C . ALA A 1 92 ? -11.070 -10.125 16.106 1.00 95.44 92 ALA A C 1
ATOM 762 O O . ALA A 1 92 ? -10.095 -10.855 15.891 1.00 95.44 92 ALA A O 1
ATOM 763 N N . LYS A 1 93 ? -12.295 -10.628 16.300 1.00 95.50 93 LYS A N 1
ATOM 764 C CA . LYS A 1 93 ? -12.613 -12.070 16.316 1.00 95.50 93 LYS A CA 1
ATOM 765 C C . LYS A 1 93 ? -12.230 -12.785 15.016 1.00 95.50 93 LYS A C 1
ATOM 767 O O . LYS A 1 93 ? -11.745 -13.914 15.042 1.00 95.50 93 LYS A O 1
ATOM 772 N N . ASP A 1 94 ? -12.403 -12.107 13.887 1.00 94.00 94 ASP A N 1
ATOM 773 C CA . ASP A 1 94 ? -12.032 -12.554 12.539 1.00 94.00 94 ASP A CA 1
ATOM 774 C C . ASP A 1 94 ? -10.522 -12.432 12.239 1.00 94.00 94 ASP A C 1
ATOM 776 O O . ASP A 1 94 ? -10.078 -12.760 11.141 1.00 94.00 94 ASP A O 1
ATOM 780 N N . ARG A 1 95 ? -9.724 -12.011 13.233 1.00 92.00 95 ARG A N 1
ATOM 781 C CA . ARG A 1 95 ? -8.283 -11.716 13.166 1.00 92.00 95 ARG A CA 1
ATOM 782 C C . ARG A 1 95 ? -7.912 -10.428 12.429 1.00 92.00 95 ARG A C 1
ATOM 784 O O . ARG A 1 95 ? -6.716 -10.177 12.263 1.00 92.00 95 ARG A O 1
ATOM 791 N N . THR A 1 96 ? -8.878 -9.591 12.059 1.00 92.19 96 THR A N 1
ATOM 792 C CA . THR A 1 96 ? -8.608 -8.260 11.508 1.00 92.19 96 THR A CA 1
ATOM 793 C C . THR A 1 96 ? -7.866 -7.406 12.538 1.00 92.19 96 THR A C 1
ATOM 795 O O . THR A 1 96 ? -8.206 -7.397 13.724 1.00 92.19 96 THR A O 1
ATOM 798 N N . LEU A 1 97 ? -6.810 -6.713 12.098 1.00 93.56 97 LEU A N 1
ATOM 799 C CA . LEU A 1 97 ? -6.043 -5.790 12.934 1.00 93.56 97 LEU A CA 1
ATOM 800 C C . LEU A 1 97 ? -6.641 -4.389 12.832 1.00 93.56 97 LEU A C 1
ATOM 802 O O . LEU A 1 97 ? -6.685 -3.810 11.749 1.00 93.56 97 LEU A O 1
ATOM 806 N N . ILE A 1 98 ? -7.062 -3.847 13.968 1.00 94.56 98 ILE A N 1
ATOM 807 C CA . ILE A 1 98 ? -7.740 -2.557 14.062 1.00 94.56 98 ILE A CA 1
ATOM 808 C C . ILE A 1 98 ? -6.852 -1.614 14.878 1.00 94.56 98 ILE A C 1
ATOM 810 O O . ILE A 1 98 ? -6.697 -1.822 16.089 1.00 94.56 98 ILE A O 1
ATOM 814 N N . PRO A 1 99 ? -6.222 -0.607 14.247 1.00 94.88 99 PRO A N 1
ATOM 815 C CA . PRO A 1 99 ? -5.509 0.423 14.980 1.00 94.88 99 PRO A CA 1
ATOM 816 C C . PRO A 1 99 ? -6.525 1.308 15.704 1.00 94.88 99 PRO A C 1
ATOM 818 O O . PRO A 1 99 ? -7.461 1.822 15.095 1.00 94.88 99 PRO A O 1
ATOM 821 N N . VAL A 1 100 ? -6.331 1.498 17.003 1.00 96.44 100 VAL A N 1
ATOM 822 C CA . VAL A 1 100 ? -7.204 2.323 17.835 1.00 96.44 100 VAL A CA 1
ATOM 823 C C . VAL A 1 100 ? -6.406 3.315 18.661 1.00 96.44 100 VAL A C 1
ATOM 825 O O . VAL A 1 100 ? -5.324 3.001 19.157 1.00 96.44 100 VAL A O 1
ATOM 828 N N . LEU A 1 101 ? -6.972 4.499 18.870 1.00 96.75 101 LEU A N 1
ATOM 829 C CA . LEU A 1 101 ? -6.555 5.391 19.941 1.00 96.75 101 LEU A CA 1
ATOM 830 C C . LEU A 1 101 ? -7.348 5.019 21.196 1.00 96.75 101 LEU A C 1
ATOM 832 O O . LEU A 1 101 ? -8.542 5.302 21.296 1.00 96.75 101 LEU A O 1
ATOM 836 N N . LEU A 1 102 ? -6.683 4.357 22.140 1.00 97.06 102 LEU A N 1
ATOM 837 C CA . LEU A 1 102 ? -7.293 3.837 23.357 1.00 97.06 102 LEU A CA 1
ATOM 838 C C . LEU A 1 102 ? -7.023 4.781 24.529 1.00 97.06 102 LEU A C 1
ATOM 840 O O . LEU A 1 102 ? -5.881 5.154 24.796 1.00 97.06 102 LEU A O 1
ATOM 844 N N . THR A 1 103 ? -8.082 5.133 25.253 1.00 97.62 103 THR A N 1
ATOM 845 C CA . THR A 1 103 ? -8.012 5.798 26.556 1.00 97.62 103 THR A CA 1
ATOM 846 C C . THR A 1 103 ? -8.575 4.859 27.613 1.00 97.62 103 THR A C 1
ATOM 848 O O . THR A 1 103 ? -9.702 4.393 27.476 1.00 97.62 103 THR A O 1
ATOM 851 N N . ILE A 1 104 ? -7.802 4.576 28.661 1.00 97.06 104 ILE A N 1
ATOM 852 C CA . ILE A 1 104 ? -8.237 3.781 29.813 1.00 97.06 104 ILE A CA 1
ATOM 853 C C . ILE A 1 104 ? -8.237 4.688 31.035 1.00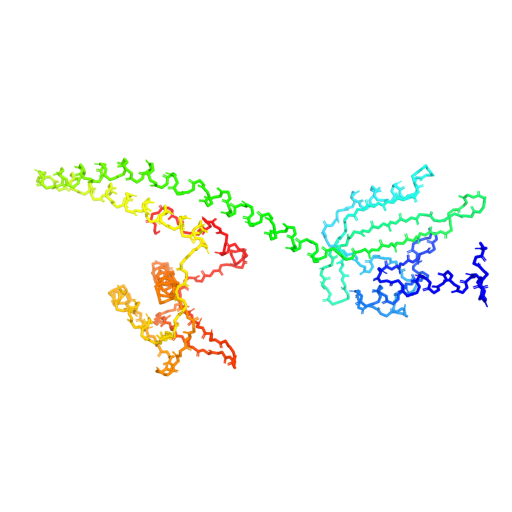 97.06 104 ILE A C 1
ATOM 855 O O . ILE A 1 104 ? -7.204 5.264 31.370 1.00 97.06 104 ILE A O 1
ATOM 859 N N . THR A 1 105 ? -9.374 4.801 31.708 1.00 96.25 105 THR A N 1
ATOM 860 C CA . THR A 1 105 ? -9.549 5.637 32.897 1.00 96.25 105 THR A CA 1
ATOM 861 C C . THR A 1 105 ? -9.981 4.786 34.080 1.00 96.25 105 THR A C 1
ATOM 863 O O . THR A 1 105 ? -10.894 3.969 33.978 1.00 96.25 105 THR A O 1
ATOM 866 N N . THR A 1 106 ? -9.339 5.000 35.222 1.00 95.69 106 THR A N 1
ATOM 867 C CA . THR A 1 106 ? -9.695 4.366 36.491 1.00 95.69 106 THR A CA 1
ATOM 868 C C . THR A 1 106 ? -10.849 5.128 37.135 1.00 95.69 106 THR A C 1
ATOM 870 O O . THR A 1 106 ? -10.729 6.333 37.357 1.00 95.69 106 THR A O 1
ATOM 873 N N . PHE A 1 107 ? -11.942 4.448 37.490 1.00 90.19 107 PHE A N 1
ATOM 874 C CA . PHE A 1 107 ? -13.022 5.057 38.274 1.00 90.19 107 PHE A CA 1
ATOM 875 C C . PHE A 1 107 ? -13.008 4.531 39.711 1.00 90.19 107 PHE A C 1
ATOM 877 O O . PHE A 1 107 ? -12.760 3.349 39.972 1.00 90.19 107 PHE A O 1
ATOM 884 N N . LYS A 1 108 ? -13.204 5.449 40.659 1.00 88.06 108 LYS A N 1
ATOM 885 C CA . LYS A 1 108 ? -12.990 5.225 42.091 1.00 88.06 108 LYS A CA 1
ATOM 886 C C . LYS A 1 108 ? -14.269 5.482 42.882 1.00 88.06 108 LYS A C 1
ATOM 888 O O . LYS A 1 108 ? -15.119 6.260 42.454 1.00 88.06 108 LYS A O 1
ATOM 893 N N . SER A 1 109 ? -14.385 4.848 44.042 1.00 87.50 109 SER A N 1
ATOM 894 C CA . SER A 1 109 ? -15.417 5.161 45.027 1.00 87.50 109 SER A CA 1
ATOM 895 C C . SER A 1 109 ? -15.176 6.541 45.653 1.00 87.50 109 SER A C 1
ATOM 897 O O . SER A 1 109 ? -14.091 7.118 45.539 1.00 87.50 109 SER A O 1
ATOM 899 N N . LEU A 1 110 ? -16.161 7.038 46.408 1.00 83.56 110 LEU A N 1
ATOM 900 C CA . LEU A 1 110 ? -16.018 8.250 47.228 1.00 83.56 110 LEU A CA 1
ATOM 901 C C . LEU A 1 110 ? -14.897 8.137 48.280 1.00 83.56 110 LEU A C 1
ATOM 903 O O . LEU A 1 110 ? -14.375 9.152 48.727 1.00 83.56 110 LEU A O 1
ATOM 907 N 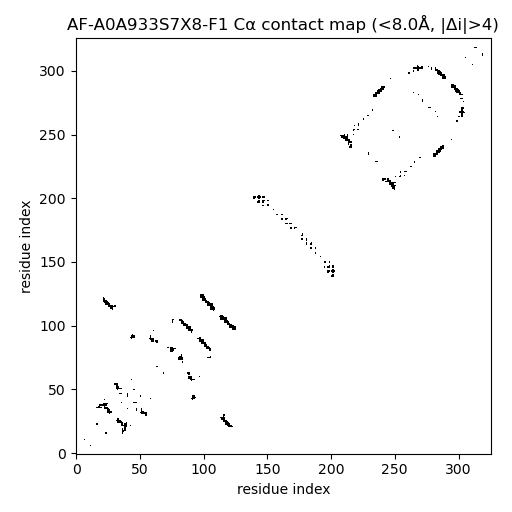N . THR A 1 111 ? -14.511 6.915 48.658 1.00 84.50 111 THR A N 1
ATOM 908 C CA . THR A 1 111 ? -13.414 6.635 49.599 1.00 84.50 111 THR A CA 1
ATOM 909 C C . THR A 1 111 ? -12.055 6.468 48.907 1.00 84.50 111 THR A C 1
ATOM 911 O O . THR A 1 111 ? -11.050 6.257 49.580 1.00 84.50 111 THR A O 1
ATOM 914 N N . GLY A 1 112 ? -11.999 6.578 47.574 1.00 82.25 112 GLY A N 1
ATOM 915 C CA . GLY A 1 112 ? -10.771 6.470 46.782 1.00 82.25 112 GLY A CA 1
ATOM 916 C C . GLY A 1 112 ? -10.385 5.046 46.365 1.00 82.25 112 GLY A C 1
ATOM 917 O O . GLY A 1 112 ? -9.356 4.881 45.706 1.00 82.25 112 GLY A O 1
ATOM 918 N N . GLU A 1 113 ? -11.191 4.032 46.694 1.00 89.00 113 GLU A N 1
ATOM 919 C CA . GLU A 1 113 ? -10.973 2.648 46.249 1.00 89.00 113 GLU A CA 1
ATOM 920 C C . GLU A 1 113 ? -11.224 2.527 44.742 1.00 89.00 113 GLU A C 1
ATOM 922 O O . GLU A 1 113 ? -12.192 3.081 44.222 1.00 89.00 113 GLU A O 1
ATOM 927 N N . ILE A 1 114 ? -10.368 1.793 44.029 1.00 92.31 114 ILE A N 1
ATOM 928 C CA . ILE A 1 114 ? -10.574 1.497 42.607 1.00 92.31 114 ILE A CA 1
ATOM 929 C C . ILE A 1 114 ? -11.759 0.540 42.465 1.00 92.31 114 ILE A C 1
ATOM 931 O O . ILE A 1 114 ? -11.704 -0.597 42.931 1.00 92.31 114 ILE A O 1
ATOM 935 N N . LEU A 1 115 ? -12.808 0.994 41.781 1.00 92.88 115 LEU A N 1
ATOM 936 C CA . LEU A 1 115 ? -13.981 0.175 41.473 1.00 92.88 115 LEU A CA 1
ATOM 937 C C . LEU A 1 115 ? -13.805 -0.586 40.153 1.00 92.88 115 LEU A C 1
ATOM 939 O O . LEU A 1 115 ? -14.313 -1.697 40.009 1.00 92.88 115 LEU A O 1
ATOM 943 N N . GLY A 1 116 ? -13.050 -0.012 39.214 1.00 95.25 116 GLY A N 1
ATOM 944 C CA . GLY A 1 116 ? -12.764 -0.630 37.928 1.00 95.25 116 GLY A CA 1
ATOM 945 C C . GLY A 1 116 ? -12.130 0.327 36.926 1.00 95.25 116 GLY A C 1
ATOM 946 O O . GLY A 1 116 ? -11.618 1.395 37.286 1.00 95.25 116 GLY A O 1
ATOM 947 N N . PHE A 1 117 ? -12.185 -0.066 35.655 1.00 96.88 117 PHE A N 1
ATOM 948 C CA . PHE A 1 117 ? -11.587 0.674 34.547 1.00 96.88 117 PHE A CA 1
ATOM 949 C C . PHE A 1 117 ? -12.592 0.854 33.410 1.00 96.88 117 PHE A C 1
ATOM 951 O O . PHE A 1 117 ? -13.343 -0.061 33.083 1.00 96.88 117 PHE A O 1
ATOM 958 N N . MET A 1 118 ? -12.590 2.029 32.789 1.00 96.38 118 MET A N 1
ATOM 959 C CA . MET A 1 118 ? -13.345 2.319 31.574 1.00 96.38 118 MET A CA 1
ATOM 960 C C . MET A 1 118 ? -12.365 2.496 30.418 1.00 96.38 118 MET A C 1
ATOM 962 O O . MET A 1 118 ? -11.473 3.338 30.489 1.00 96.38 118 MET A O 1
ATOM 966 N N . GLY A 1 119 ? -12.527 1.702 29.365 1.00 97.19 119 GLY A N 1
ATOM 967 C CA . GLY A 1 119 ? -11.780 1.820 28.120 1.00 97.19 119 GLY A CA 1
ATOM 968 C C . GLY A 1 119 ? -12.652 2.427 27.029 1.00 97.19 119 GLY A C 1
ATOM 969 O O . GLY A 1 119 ? -13.721 1.892 26.744 1.00 97.19 119 GLY A O 1
ATOM 970 N N . ILE A 1 120 ? -12.181 3.503 26.405 1.00 97.19 120 ILE A N 1
ATOM 971 C CA . ILE A 1 120 ? -12.772 4.082 25.196 1.00 97.19 120 ILE A CA 1
ATOM 972 C C . ILE A 1 120 ? -11.752 3.953 24.071 1.00 97.19 120 ILE A C 1
ATOM 974 O O . ILE A 1 120 ? -10.643 4.481 24.187 1.00 97.19 120 ILE A O 1
ATOM 978 N N . ALA A 1 121 ? -12.110 3.253 22.998 1.00 96.81 121 ALA A N 1
ATOM 979 C CA . ALA A 1 121 ? -11.263 3.104 21.820 1.00 96.81 121 ALA A CA 1
ATOM 980 C C . ALA A 1 121 ? -11.925 3.740 20.594 1.00 96.81 121 ALA A C 1
ATOM 982 O O . ALA A 1 121 ? -13.039 3.372 20.204 1.00 96.81 121 ALA A O 1
ATOM 983 N N . LEU A 1 122 ? -11.197 4.676 19.988 1.00 95.06 122 LEU A N 1
ATOM 984 C CA . LEU A 1 122 ? -11.520 5.279 18.702 1.00 95.06 122 LEU A CA 1
ATOM 985 C C . LEU A 1 122 ? -10.781 4.512 17.605 1.00 95.06 122 LEU A C 1
ATOM 987 O O . LEU A 1 122 ? -9.558 4.396 17.672 1.00 95.06 122 LEU A O 1
ATOM 991 N N . ASP A 1 123 ? -11.505 3.999 16.614 1.00 93.31 123 ASP A N 1
ATOM 992 C CA . ASP A 1 123 ? -10.895 3.440 15.406 1.00 93.31 123 ASP A CA 1
ATOM 993 C C . ASP A 1 123 ? -10.225 4.567 14.606 1.00 93.31 123 ASP A C 1
ATOM 995 O O . ASP A 1 123 ? -10.865 5.559 14.263 1.00 93.31 123 ASP A O 1
ATOM 999 N N . ILE A 1 124 ? -8.924 4.425 14.347 1.00 93.31 124 ILE A N 1
ATOM 1000 C CA . ILE A 1 124 ? -8.113 5.416 13.624 1.00 93.31 124 ILE A CA 1
ATOM 1001 C C . ILE A 1 124 ? -7.664 4.902 12.252 1.00 93.31 124 ILE A C 1
ATOM 1003 O O . ILE A 1 124 ? -6.715 5.427 11.670 1.00 93.31 124 ILE A O 1
ATOM 1007 N N . HIS A 1 125 ? -8.315 3.865 11.719 1.00 88.56 125 HIS A N 1
ATOM 1008 C CA . HIS A 1 125 ? -7.949 3.272 10.437 1.00 88.56 125 HIS A CA 1
ATOM 1009 C C . HIS A 1 125 ? -8.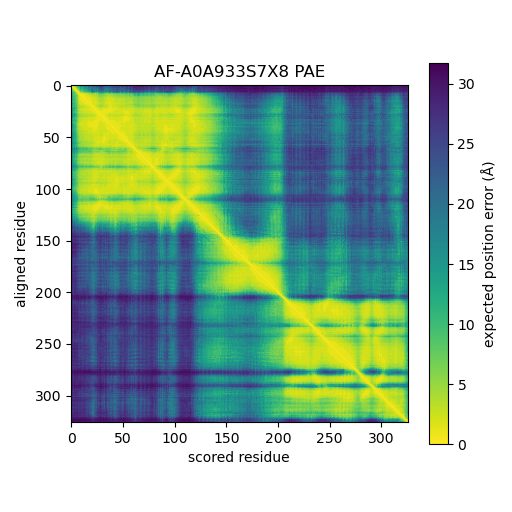019 4.284 9.285 1.00 88.56 125 HIS A C 1
ATOM 1011 O O . HIS A 1 125 ? -7.046 4.447 8.549 1.00 88.56 125 HIS A O 1
ATOM 1017 N N . GLU A 1 126 ? -9.135 5.002 9.150 1.00 85.81 126 GLU A N 1
ATOM 1018 C CA . GLU A 1 126 ? -9.319 6.011 8.098 1.00 85.81 126 GLU A CA 1
ATOM 1019 C C . GLU A 1 126 ? -8.338 7.180 8.251 1.00 85.81 126 GLU A C 1
ATOM 1021 O O . GLU A 1 126 ? -7.722 7.606 7.273 1.00 85.81 126 GLU A O 1
ATOM 1026 N N . GLN A 1 127 ? -8.121 7.642 9.487 1.00 87.31 127 GLN A N 1
ATOM 1027 C CA . GLN A 1 127 ? -7.162 8.704 9.779 1.00 87.31 127 GLN A CA 1
ATOM 1028 C C . GLN A 1 127 ? -5.750 8.316 9.325 1.00 87.31 127 GLN A C 1
ATOM 1030 O O . GLN A 1 127 ? -5.116 9.081 8.601 1.00 87.31 127 GLN A O 1
ATOM 1035 N N . LYS A 1 128 ? -5.285 7.106 9.664 1.00 83.12 128 LYS A N 1
ATOM 1036 C CA . LYS A 1 128 ? -3.963 6.630 9.231 1.00 83.12 128 LYS A CA 1
ATOM 1037 C C . LYS A 1 128 ? -3.847 6.532 7.713 1.00 83.12 128 LYS A C 1
ATOM 1039 O O . LYS A 1 128 ? -2.824 6.916 7.155 1.00 83.12 128 LYS A O 1
ATOM 1044 N N . GLN A 1 129 ? -4.897 6.083 7.022 1.00 79.75 129 GLN A N 1
ATOM 1045 C CA . GLN A 1 129 ? -4.891 6.051 5.557 1.00 79.75 129 GLN A CA 1
ATOM 1046 C C . GLN A 1 129 ? -4.790 7.450 4.934 1.00 79.75 129 GLN A C 1
ATOM 1048 O O . GLN A 1 129 ? -4.151 7.616 3.893 1.00 79.75 129 GLN A O 1
ATOM 1053 N N . LEU A 1 130 ? -5.439 8.453 5.530 1.00 80.12 130 LEU A N 1
ATOM 1054 C CA . LEU A 1 130 ? -5.360 9.837 5.067 1.00 80.12 130 LEU A CA 1
ATOM 1055 C C . LEU A 1 130 ? -3.981 10.443 5.345 1.00 80.12 130 LEU A C 1
ATOM 1057 O O . LEU A 1 130 ? -3.411 11.066 4.452 1.00 80.12 130 LEU A O 1
ATOM 1061 N N . GLU A 1 131 ? -3.420 10.213 6.531 1.00 79.38 131 GLU A N 1
ATOM 1062 C CA . GLU A 1 131 ? -2.063 10.644 6.887 1.00 79.38 131 GLU A CA 1
ATOM 1063 C C . GLU A 1 131 ? -1.021 10.057 5.924 1.00 79.38 131 GLU A C 1
ATOM 1065 O O . GLU A 1 131 ? -0.214 10.799 5.359 1.00 79.38 131 GLU A O 1
ATOM 1070 N N . ASP A 1 132 ? -1.098 8.754 5.639 1.00 76.69 132 ASP A N 1
ATOM 1071 C CA . ASP A 1 132 ? -0.211 8.091 4.679 1.00 76.69 132 ASP A CA 1
ATOM 1072 C C . ASP A 1 132 ? -0.354 8.674 3.264 1.00 76.69 132 ASP A C 1
ATOM 1074 O O . ASP A 1 132 ? 0.647 8.883 2.571 1.00 76.69 132 ASP A O 1
ATOM 1078 N N . LYS A 1 133 ? -1.584 8.986 2.827 1.00 72.75 133 LYS A N 1
ATOM 1079 C CA . LYS A 1 133 ? -1.834 9.637 1.530 1.00 72.75 133 LYS A CA 1
ATOM 1080 C C . LYS A 1 133 ? -1.213 11.028 1.464 1.00 72.75 133 LYS A C 1
ATOM 1082 O O . LYS A 1 133 ? -0.590 11.345 0.452 1.00 72.75 133 LYS A O 1
ATOM 1087 N N . VAL A 1 134 ? -1.352 11.836 2.514 1.00 75.00 134 VAL A N 1
ATOM 1088 C CA . VAL A 1 134 ? -0.776 13.189 2.573 1.00 75.00 134 VAL A CA 1
ATOM 1089 C C . VAL A 1 134 ? 0.748 13.122 2.527 1.00 75.00 134 VAL A C 1
ATOM 1091 O O . VAL A 1 134 ? 1.360 13.784 1.693 1.00 75.00 134 VAL A O 1
ATOM 1094 N N . VAL A 1 135 ? 1.369 12.265 3.343 1.00 72.00 135 VAL A N 1
ATOM 1095 C CA . VAL A 1 135 ? 2.830 12.071 3.338 1.00 72.00 135 VAL A CA 1
ATOM 1096 C C . VAL A 1 135 ? 3.317 11.584 1.971 1.00 72.00 135 VAL A C 1
ATOM 1098 O O . VAL A 1 135 ? 4.372 12.002 1.488 1.00 72.00 135 VAL A O 1
ATOM 1101 N N . HIS A 1 136 ? 2.558 10.703 1.320 1.00 67.81 136 HIS A N 1
ATOM 1102 C CA . HIS A 1 136 ? 2.884 10.230 -0.018 1.00 67.81 136 HIS A CA 1
ATOM 1103 C C . HIS A 1 136 ? 2.788 11.348 -1.068 1.00 67.81 136 HIS A C 1
ATOM 1105 O O . HIS A 1 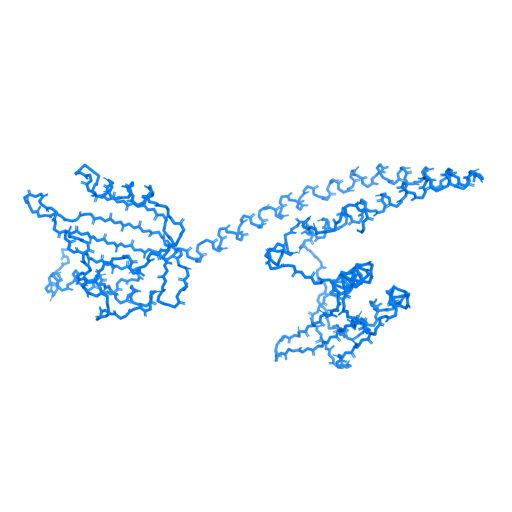136 ? 3.708 11.511 -1.868 1.00 67.81 136 HIS A O 1
ATOM 1111 N N . GLN A 1 137 ? 1.718 12.146 -1.048 1.00 65.88 137 GLN A N 1
ATOM 1112 C CA . GLN A 1 137 ? 1.526 13.274 -1.962 1.00 65.88 137 GLN A CA 1
ATOM 1113 C C . GLN A 1 137 ? 2.590 14.360 -1.779 1.00 65.88 137 GLN A C 1
ATOM 1115 O O . GLN A 1 137 ? 3.125 14.841 -2.775 1.00 65.88 137 GLN A O 1
ATOM 1120 N N . ASP A 1 138 ? 2.948 14.696 -0.540 1.00 67.88 138 ASP A N 1
ATOM 1121 C CA . ASP A 1 138 ? 3.971 15.701 -0.234 1.00 67.88 138 ASP A CA 1
ATOM 1122 C C . ASP A 1 138 ? 5.360 15.281 -0.745 1.00 67.88 138 ASP A C 1
ATOM 1124 O O . ASP A 1 138 ? 6.079 16.059 -1.382 1.00 67.88 138 ASP A O 1
ATOM 1128 N N . ARG A 1 139 ? 5.704 13.993 -0.590 1.00 66.38 139 ARG A N 1
ATOM 1129 C CA . ARG A 1 139 ? 6.925 13.417 -1.177 1.00 66.38 139 ARG A CA 1
ATOM 1130 C C . ARG A 1 139 ? 6.921 13.496 -2.699 1.00 66.38 139 ARG A C 1
ATOM 1132 O O . ARG A 1 139 ? 7.934 13.867 -3.290 1.00 66.38 139 ARG A O 1
ATOM 1139 N N . LEU A 1 140 ? 5.804 13.152 -3.339 1.00 62.16 140 LEU A N 1
ATOM 1140 C CA . LEU A 1 140 ? 5.678 13.210 -4.796 1.00 62.16 140 LEU A CA 1
ATOM 1141 C C . LEU A 1 140 ? 5.743 14.650 -5.321 1.00 62.16 140 LEU A C 1
ATOM 1143 O O . LEU A 1 140 ? 6.411 14.891 -6.324 1.00 62.16 140 LEU A O 1
ATOM 1147 N N . ALA A 1 141 ? 5.113 15.606 -4.636 1.00 60.62 141 ALA A N 1
ATOM 1148 C CA . ALA A 1 141 ? 5.141 17.022 -4.990 1.00 60.62 141 ALA A CA 1
ATOM 1149 C C . ALA A 1 141 ? 6.546 17.627 -4.831 1.00 60.62 141 ALA A C 1
ATOM 1151 O O . ALA A 1 141 ? 7.023 18.313 -5.736 1.00 60.62 141 ALA A O 1
ATOM 1152 N N . SER A 1 142 ? 7.241 17.308 -3.734 1.00 61.84 142 SER A N 1
ATOM 1153 C CA . SER A 1 142 ? 8.620 17.748 -3.472 1.00 61.84 142 SER A CA 1
ATOM 1154 C C . SER A 1 142 ? 9.608 17.212 -4.507 1.00 61.84 142 SER A C 1
ATOM 1156 O O . SER A 1 142 ? 10.422 17.960 -5.051 1.00 61.84 142 SER A O 1
ATOM 1158 N N . ILE A 1 143 ? 9.500 15.921 -4.844 1.00 64.19 143 ILE A N 1
ATOM 1159 C CA . ILE A 1 143 ? 10.242 15.335 -5.965 1.00 64.19 143 ILE A CA 1
ATOM 1160 C C . ILE A 1 143 ? 9.853 16.055 -7.257 1.00 64.19 143 ILE A C 1
ATOM 1162 O O . ILE A 1 143 ? 10.715 16.394 -8.065 1.00 64.19 143 ILE A O 1
ATOM 1166 N N . GLY A 1 144 ? 8.566 16.334 -7.445 1.00 60.75 144 GLY A N 1
ATOM 1167 C CA . GLY A 1 144 ? 8.037 16.919 -8.658 1.00 60.75 144 GLY A CA 1
ATOM 1168 C C . GLY A 1 144 ? 8.609 18.295 -8.998 1.00 60.75 144 GLY A C 1
ATOM 1169 O O . GLY A 1 144 ? 9.135 18.490 -10.100 1.00 60.75 144 GLY A O 1
ATOM 1170 N N . LEU A 1 145 ? 8.554 19.223 -8.046 1.00 56.88 145 LEU A N 1
ATOM 1171 C CA . LEU A 1 145 ? 8.963 20.614 -8.239 1.00 56.88 145 LEU A CA 1
ATOM 1172 C C . LEU A 1 145 ? 10.463 20.739 -8.554 1.00 56.88 145 LEU A C 1
ATOM 1174 O O . LEU A 1 145 ? 10.855 21.490 -9.445 1.00 56.88 145 LEU A O 1
ATOM 1178 N N . LEU A 1 146 ? 11.297 19.948 -7.872 1.00 60.41 146 LEU A N 1
ATOM 1179 C CA . LEU A 1 146 ? 12.751 19.951 -8.061 1.00 60.41 146 LEU A CA 1
ATOM 1180 C C . LEU A 1 146 ? 13.175 19.237 -9.350 1.00 60.41 146 LEU A C 1
ATOM 1182 O O . LEU A 1 146 ? 14.176 19.600 -9.967 1.00 60.41 146 LEU A O 1
ATOM 1186 N N . SER A 1 147 ? 12.398 18.251 -9.803 1.00 62.56 147 SER A N 1
ATOM 1187 C CA . SER A 1 147 ? 12.774 17.420 -10.949 1.00 62.56 147 SER A CA 1
ATOM 1188 C C . SER A 1 147 ? 12.823 18.182 -12.271 1.00 62.56 147 SER A C 1
ATOM 1190 O O . SER A 1 147 ? 13.672 17.862 -13.094 1.00 62.56 147 SER A O 1
ATOM 1192 N N . SER A 1 148 ? 11.959 19.182 -12.506 1.00 65.69 148 SER A N 1
ATOM 1193 C CA . SER A 1 148 ? 11.945 19.903 -13.795 1.00 65.69 148 SER A CA 1
ATOM 1194 C C . SER A 1 148 ? 13.158 20.811 -13.993 1.00 65.69 148 SER A C 1
ATOM 1196 O O . SER A 1 148 ? 13.685 20.862 -15.104 1.00 65.69 148 SER A O 1
ATOM 1198 N N . GLY A 1 149 ? 13.614 21.489 -12.935 1.00 65.38 149 GLY A N 1
ATOM 1199 C CA . GLY A 1 149 ? 14.849 22.280 -12.963 1.00 65.38 149 GLY A CA 1
ATOM 1200 C C . GLY A 1 149 ? 16.083 21.383 -13.048 1.00 65.38 149 GLY A C 1
ATOM 1201 O O . GLY A 1 149 ? 16.881 21.515 -13.975 1.00 65.38 149 GLY A O 1
ATOM 1202 N N . LEU A 1 150 ? 16.167 20.376 -12.168 1.00 69.69 150 LEU A N 1
ATOM 1203 C CA . LEU A 1 150 ? 17.288 19.430 -12.135 1.00 69.69 150 LEU A CA 1
ATOM 1204 C C . LEU A 1 150 ? 17.437 18.639 -13.438 1.00 69.69 150 LEU A C 1
ATOM 1206 O O . LEU A 1 150 ? 18.551 18.397 -13.888 1.00 69.69 150 LEU A O 1
ATOM 1210 N N . ALA A 1 151 ? 16.339 18.242 -14.081 1.00 73.56 151 ALA A N 1
ATOM 1211 C CA . ALA A 1 151 ? 16.414 17.521 -15.346 1.00 73.56 151 ALA A CA 1
ATOM 1212 C C . ALA A 1 151 ? 17.035 18.361 -16.466 1.00 73.56 151 ALA A C 1
ATOM 1214 O O . ALA A 1 151 ? 17.785 17.829 -17.283 1.00 73.56 151 ALA A O 1
ATOM 1215 N N . HIS A 1 152 ? 16.731 19.658 -16.508 1.00 74.88 152 HIS A N 1
ATOM 1216 C CA . HIS A 1 152 ? 17.327 20.568 -17.479 1.00 74.88 152 HIS A CA 1
ATOM 1217 C C . HIS A 1 152 ? 18.816 20.806 -17.173 1.00 74.88 152 HIS A C 1
ATOM 1219 O O . HIS A 1 152 ? 19.660 20.722 -18.071 1.00 74.88 152 HIS A O 1
ATOM 1225 N N . GLU A 1 153 ? 19.150 21.004 -15.897 1.00 77.94 153 GLU A N 1
ATOM 1226 C CA . GLU A 1 153 ? 20.523 21.226 -15.433 1.00 77.94 153 GLU A CA 1
ATOM 1227 C C . GLU A 1 153 ? 21.426 19.996 -15.575 1.00 77.94 153 GLU A C 1
ATOM 1229 O O . GLU A 1 153 ? 22.607 20.151 -15.864 1.00 77.94 153 GLU A O 1
ATOM 1234 N N . ILE A 1 154 ? 20.890 18.779 -15.436 1.00 83.81 154 ILE A N 1
ATOM 1235 C CA . ILE A 1 154 ? 21.635 17.527 -15.652 1.00 83.81 154 ILE A CA 1
ATOM 1236 C C . ILE A 1 154 ? 21.648 17.139 -17.138 1.00 83.81 154 ILE A C 1
ATOM 1238 O O . ILE A 1 154 ? 22.650 16.634 -17.644 1.00 83.81 154 ILE A O 1
ATOM 1242 N N . GLY A 1 155 ? 20.557 17.388 -17.868 1.00 80.94 155 GLY A N 1
ATOM 1243 C CA . GLY A 1 155 ? 20.459 17.065 -19.293 1.00 80.94 155 GLY A CA 1
ATOM 1244 C C . GLY A 1 155 ? 21.493 17.807 -20.141 1.00 80.94 155 GLY A C 1
ATOM 1245 O O . GLY A 1 155 ? 22.073 17.226 -21.057 1.00 80.94 155 GLY A O 1
ATOM 1246 N N . THR A 1 156 ? 21.779 19.063 -19.795 1.00 82.06 156 THR A N 1
ATOM 1247 C CA . THR A 1 156 ? 22.741 19.911 -20.512 1.00 82.06 156 THR A CA 1
ATOM 1248 C C . THR A 1 156 ? 24.176 19.347 -20.511 1.00 82.06 156 THR A C 1
ATOM 1250 O O . THR A 1 156 ? 24.709 19.104 -21.598 1.00 82.06 156 THR A O 1
ATOM 1253 N N . PRO A 1 157 ? 24.822 19.064 -19.359 1.00 88.75 157 PRO A N 1
ATOM 1254 C CA . PRO A 1 157 ? 26.155 18.466 -19.341 1.00 88.75 157 PRO A CA 1
ATOM 1255 C C . PRO A 1 157 ? 26.171 17.049 -19.931 1.00 88.75 157 PRO A C 1
ATOM 1257 O O . PRO A 1 157 ? 27.125 16.708 -20.629 1.00 88.75 157 PRO A O 1
ATOM 1260 N N . LEU A 1 158 ? 25.117 16.242 -19.741 1.00 90.44 158 LEU A N 1
ATOM 1261 C CA . LEU A 1 158 ? 25.019 14.917 -20.371 1.00 90.44 158 LEU A CA 1
ATOM 1262 C C . LEU A 1 158 ? 25.010 15.002 -21.900 1.00 90.44 158 LEU A C 1
ATOM 1264 O O . LEU A 1 158 ? 25.683 14.207 -22.554 1.00 90.44 158 LEU A O 1
ATOM 1268 N N . GLY A 1 159 ? 24.303 15.981 -22.470 1.00 85.56 159 GLY A N 1
ATOM 1269 C CA . GLY A 1 159 ? 24.294 16.231 -23.910 1.00 85.56 159 GLY A CA 1
ATOM 1270 C C . GLY A 1 159 ? 25.682 16.581 -24.449 1.00 85.56 159 GLY A C 1
ATOM 1271 O O . GLY A 1 159 ? 26.096 16.048 -25.479 1.00 85.56 159 GLY A O 1
ATOM 1272 N N . VAL A 1 160 ? 26.442 17.408 -23.720 1.00 91.44 160 VAL A N 1
ATOM 1273 C CA . VAL A 1 160 ? 27.828 17.750 -24.084 1.00 91.44 160 VAL A CA 1
ATOM 1274 C C . VAL A 1 160 ? 28.736 16.518 -24.040 1.00 91.44 160 VAL A C 1
ATOM 1276 O O . VAL A 1 160 ? 29.491 16.285 -24.985 1.00 91.44 160 VAL A O 1
ATOM 1279 N N . ILE A 1 161 ? 28.657 15.710 -22.976 1.00 92.19 161 ILE A N 1
ATOM 1280 C CA . ILE A 1 161 ? 29.465 14.487 -22.836 1.00 92.19 161 ILE A CA 1
ATOM 1281 C C . ILE A 1 161 ? 29.115 13.491 -23.948 1.00 92.19 161 ILE A C 1
ATOM 1283 O O . ILE A 1 161 ? 30.021 12.952 -24.584 1.00 92.19 161 ILE A O 1
ATOM 1287 N N . ARG A 1 162 ? 27.820 13.295 -24.233 1.00 93.00 162 ARG A N 1
ATOM 1288 C CA . ARG A 1 162 ? 27.337 12.407 -25.300 1.00 93.00 162 ARG A CA 1
ATOM 1289 C C . ARG A 1 162 ? 27.871 12.842 -26.659 1.00 93.00 162 ARG A C 1
ATOM 1291 O O . ARG A 1 162 ? 28.488 12.037 -27.345 1.00 93.00 162 ARG A O 1
ATOM 1298 N N . GLY A 1 163 ? 27.729 14.125 -26.997 1.00 89.69 163 GLY A N 1
ATOM 1299 C CA . GLY A 1 163 ? 28.226 14.661 -28.264 1.00 89.69 163 GLY A CA 1
ATOM 1300 C C . GLY A 1 163 ? 29.742 14.501 -28.423 1.00 89.69 163 GLY A C 1
ATOM 1301 O O . GLY A 1 163 ? 30.220 14.153 -29.499 1.00 89.69 163 GLY A O 1
ATOM 1302 N N . ARG A 1 164 ? 30.524 14.687 -27.348 1.00 93.88 164 ARG A N 1
ATOM 1303 C CA . ARG A 1 164 ? 31.978 14.438 -27.376 1.00 93.88 164 ARG A CA 1
ATOM 1304 C C . ARG A 1 164 ? 32.310 12.960 -27.561 1.00 93.88 164 ARG A C 1
ATOM 1306 O O . ARG A 1 164 ? 33.207 12.653 -28.344 1.00 93.88 164 ARG A O 1
ATOM 1313 N N . ALA A 1 165 ? 31.600 12.070 -26.872 1.00 92.12 165 ALA A N 1
ATOM 1314 C CA . ALA A 1 165 ? 31.793 10.631 -27.000 1.00 92.12 165 ALA A CA 1
ATOM 1315 C C . ALA A 1 165 ? 31.490 10.149 -28.428 1.00 92.12 165 ALA A C 1
ATOM 1317 O O . ALA A 1 165 ? 32.309 9.443 -29.011 1.00 92.12 165 ALA A O 1
ATOM 1318 N N . GLU A 1 166 ? 30.387 10.611 -29.025 1.00 91.69 166 GLU A N 1
ATOM 1319 C CA . GLU A 1 166 ? 30.017 10.302 -30.412 1.00 91.69 166 GLU A CA 1
ATOM 1320 C C . GLU A 1 166 ? 31.072 10.810 -31.408 1.00 91.69 166 GLU A C 1
ATOM 1322 O O . GLU A 1 166 ? 31.517 10.060 -32.278 1.00 91.69 166 GLU A O 1
ATOM 1327 N N . ILE A 1 167 ? 31.557 12.051 -31.253 1.00 93.81 167 ILE A N 1
ATOM 1328 C CA . ILE A 1 167 ? 32.627 12.593 -32.109 1.00 93.81 167 ILE A CA 1
ATOM 1329 C C . ILE A 1 167 ? 33.890 11.726 -32.016 1.00 93.81 167 ILE A C 1
ATOM 1331 O O . ILE A 1 167 ? 34.422 11.309 -33.046 1.00 93.81 167 ILE A O 1
ATOM 1335 N N . LEU A 1 168 ? 34.356 11.406 -30.805 1.00 92.50 168 LEU A N 1
ATOM 1336 C CA . LEU A 1 168 ? 35.543 10.566 -30.611 1.00 92.50 168 LEU A CA 1
ATOM 1337 C C . LEU A 1 168 ? 35.363 9.168 -31.210 1.00 92.50 168 LEU A C 1
ATOM 1339 O O . LEU A 1 168 ? 36.308 8.611 -31.770 1.00 92.50 168 LEU A O 1
ATOM 1343 N N . GLN A 1 169 ? 34.146 8.628 -31.158 1.00 90.88 169 GLN A N 1
ATOM 1344 C CA . GLN A 1 169 ? 33.820 7.320 -31.714 1.00 90.88 169 GLN A CA 1
ATOM 1345 C C . GLN A 1 169 ? 33.920 7.305 -33.245 1.00 90.88 169 GLN A C 1
ATOM 1347 O O . GLN A 1 169 ? 34.386 6.317 -33.818 1.00 90.88 169 GLN A O 1
ATOM 1352 N N . THR A 1 170 ? 33.544 8.406 -33.910 1.00 90.56 170 THR A N 1
ATOM 1353 C CA . THR A 1 170 ? 33.711 8.557 -35.368 1.00 90.56 170 THR A CA 1
ATOM 1354 C C . THR A 1 170 ? 35.166 8.770 -35.794 1.00 90.56 170 THR A C 1
ATOM 1356 O O . THR A 1 170 ? 35.543 8.378 -36.897 1.00 90.56 170 THR A O 1
ATOM 1359 N N . GLN A 1 171 ? 35.994 9.363 -34.929 1.00 91.19 171 GLN A N 1
ATOM 1360 C CA . GLN A 1 171 ? 37.388 9.706 -35.232 1.00 91.19 171 GLN A CA 1
ATOM 1361 C C . GLN A 1 171 ? 38.374 8.573 -34.926 1.00 91.19 171 GLN A C 1
ATOM 1363 O O . GLN A 1 171 ? 39.431 8.487 -35.552 1.00 91.19 171 GLN A O 1
ATOM 1368 N N . THR A 1 172 ? 38.047 7.690 -33.980 1.00 88.81 172 THR A N 1
ATOM 1369 C CA . THR A 1 172 ? 38.920 6.577 -33.605 1.00 88.81 172 THR A CA 1
ATOM 1370 C C . THR A 1 172 ? 38.713 5.349 -34.493 1.00 88.81 172 THR A C 1
ATOM 1372 O O . THR A 1 172 ? 37.594 4.979 -34.856 1.00 88.81 172 THR A O 1
ATOM 1375 N N . LYS A 1 173 ? 39.812 4.665 -34.822 1.00 90.62 173 LYS A N 1
ATOM 1376 C CA . LYS A 1 173 ? 39.796 3.332 -35.449 1.00 90.62 173 LYS A CA 1
ATOM 1377 C C . LYS A 1 173 ? 40.055 2.210 -34.442 1.00 90.62 173 LYS A C 1
ATOM 1379 O O . LYS A 1 173 ? 39.893 1.046 -34.791 1.00 90.62 173 LYS A O 1
ATOM 1384 N N . ASP A 1 174 ? 40.437 2.556 -33.213 1.00 93.50 174 ASP A N 1
ATOM 1385 C CA . ASP A 1 174 ? 40.733 1.592 -32.160 1.00 93.50 174 ASP A CA 1
ATOM 1386 C C . ASP A 1 174 ? 39.435 1.009 -31.583 1.00 93.50 174 ASP A C 1
ATOM 1388 O O . ASP A 1 174 ? 38.601 1.719 -31.014 1.00 93.50 174 ASP A O 1
ATOM 1392 N N . THR A 1 175 ? 39.279 -0.306 -31.732 1.00 88.69 175 THR A N 1
ATOM 1393 C CA . THR A 1 175 ? 38.103 -1.060 -31.283 1.00 88.69 175 THR A CA 1
ATOM 1394 C C . THR A 1 175 ? 37.947 -1.036 -29.760 1.00 88.69 175 THR A C 1
ATOM 1396 O O . THR A 1 175 ? 36.825 -1.003 -29.261 1.00 88.69 175 THR A O 1
ATOM 1399 N N . HIS A 1 176 ? 39.048 -1.004 -29.003 1.00 88.44 176 HIS A N 1
ATOM 1400 C CA . HIS A 1 176 ? 39.001 -0.944 -27.544 1.00 88.44 176 HIS A CA 1
ATOM 1401 C C . HIS A 1 176 ? 38.460 0.409 -27.063 1.00 88.44 176 HIS A C 1
ATOM 1403 O O . HIS A 1 176 ? 37.600 0.460 -26.183 1.00 88.44 176 HIS A O 1
ATOM 1409 N N . ILE A 1 177 ? 38.890 1.500 -27.706 1.00 90.12 177 ILE A N 1
ATOM 1410 C CA . ILE A 1 177 ? 38.385 2.851 -27.423 1.00 90.12 177 ILE A CA 1
ATOM 1411 C C . ILE A 1 177 ? 36.906 2.965 -27.812 1.00 90.12 177 ILE A C 1
ATOM 1413 O O . ILE A 1 177 ? 36.125 3.513 -27.038 1.00 90.12 177 ILE A O 1
ATOM 1417 N N . LYS A 1 178 ? 36.494 2.407 -28.962 1.00 89.50 178 LYS A N 1
ATOM 1418 C CA . LYS A 1 178 ? 35.074 2.383 -29.363 1.00 89.50 178 LYS A CA 1
ATOM 1419 C C . LYS A 1 178 ? 34.192 1.698 -28.326 1.00 89.50 178 LYS A C 1
ATOM 1421 O O . LYS A 1 178 ? 33.214 2.300 -27.900 1.00 89.50 178 LYS A O 1
ATOM 1426 N N . ASN A 1 179 ? 34.589 0.515 -27.856 1.00 85.56 179 ASN A N 1
ATOM 1427 C CA . ASN A 1 179 ? 33.841 -0.207 -26.826 1.00 85.56 179 ASN A CA 1
ATOM 1428 C C . ASN A 1 179 ? 33.721 0.608 -25.525 1.00 85.56 179 ASN A C 1
ATOM 1430 O O . ASN A 1 179 ? 32.666 0.619 -24.897 1.00 85.56 179 ASN A O 1
ATOM 1434 N N . GLY A 1 180 ? 34.781 1.320 -25.122 1.00 87.88 180 GLY A N 1
ATOM 1435 C CA . GLY A 1 180 ? 34.731 2.217 -23.963 1.00 87.88 180 GLY A CA 1
ATOM 1436 C C . GLY A 1 180 ? 33.756 3.387 -24.150 1.00 87.88 180 GLY A C 1
ATOM 1437 O O . GLY A 1 180 ? 33.006 3.723 -23.232 1.00 87.88 180 GLY A O 1
ATOM 1438 N N . LEU A 1 181 ? 33.724 3.981 -25.346 1.00 91.25 181 LEU A N 1
ATOM 1439 C CA . LEU A 1 181 ? 32.799 5.066 -25.691 1.00 91.25 181 LEU A CA 1
ATOM 1440 C C . LEU A 1 181 ? 31.340 4.586 -25.742 1.00 91.25 181 LEU A C 1
ATOM 1442 O O . LEU A 1 181 ? 30.465 5.287 -25.236 1.00 91.25 181 LEU A O 1
ATOM 1446 N N . ASP A 1 182 ? 31.085 3.376 -26.247 1.00 85.88 182 ASP A N 1
ATOM 1447 C CA . ASP A 1 182 ? 29.753 2.753 -26.230 1.00 85.88 182 ASP A CA 1
ATOM 1448 C C . ASP A 1 182 ? 29.224 2.577 -24.802 1.00 85.88 182 ASP A C 1
ATOM 1450 O O . ASP A 1 182 ? 28.060 2.869 -24.515 1.00 85.88 182 ASP A O 1
ATOM 1454 N N . VAL A 1 183 ? 30.090 2.174 -23.866 1.00 86.81 183 VAL A N 1
ATOM 1455 C CA . VAL A 1 183 ? 29.720 2.085 -22.448 1.00 86.81 183 VAL A CA 1
ATOM 1456 C C . VAL A 1 183 ? 29.327 3.461 -21.905 1.00 86.81 183 VAL A C 1
ATOM 1458 O O . VAL A 1 183 ? 28.285 3.569 -21.256 1.00 86.81 183 VAL A O 1
ATOM 1461 N N . ILE A 1 184 ? 30.092 4.518 -22.196 1.00 90.38 184 ILE A N 1
ATOM 1462 C CA . ILE A 1 184 ? 29.774 5.887 -21.750 1.00 90.38 184 ILE A CA 1
ATOM 1463 C C . ILE A 1 184 ? 28.412 6.333 -22.293 1.00 90.38 184 ILE A C 1
ATOM 1465 O O . ILE A 1 184 ? 27.565 6.778 -21.516 1.00 90.38 184 ILE A O 1
ATOM 1469 N N . ILE A 1 185 ? 28.176 6.169 -23.597 1.00 89.06 185 ILE A N 1
ATOM 1470 C CA . ILE A 1 185 ? 26.908 6.544 -24.239 1.00 89.06 185 ILE A CA 1
ATOM 1471 C C . ILE A 1 185 ? 25.744 5.765 -23.609 1.00 89.06 185 ILE A C 1
ATOM 1473 O O . ILE A 1 185 ? 24.743 6.370 -23.226 1.00 89.06 185 ILE A O 1
ATOM 1477 N N . SER A 1 186 ? 25.908 4.458 -23.373 1.00 79.38 186 SER A N 1
ATOM 1478 C CA . SER A 1 186 ? 24.875 3.637 -22.724 1.00 79.38 186 SER A CA 1
ATOM 1479 C C . SER A 1 186 ? 24.528 4.106 -21.302 1.00 79.38 186 SER A C 1
ATOM 1481 O O . SER A 1 186 ? 23.362 4.057 -20.899 1.00 79.38 186 SER A O 1
ATOM 1483 N N . GLN A 1 187 ? 25.510 4.596 -20.530 1.00 88.44 187 GLN A N 1
ATOM 1484 C CA . GLN A 1 187 ? 25.255 5.136 -19.191 1.00 88.44 187 GLN A CA 1
ATOM 1485 C C . GLN A 1 187 ? 24.544 6.488 -19.250 1.00 88.44 187 GLN A C 1
ATOM 1487 O O . GLN A 1 187 ? 23.661 6.737 -18.430 1.00 88.44 187 GLN A O 1
ATOM 1492 N N . ILE A 1 188 ? 24.868 7.334 -20.230 1.00 87.75 188 ILE A N 1
ATOM 1493 C CA . ILE A 1 188 ? 24.153 8.596 -20.451 1.00 87.75 188 ILE A CA 1
ATOM 1494 C C . ILE A 1 188 ? 22.685 8.315 -20.776 1.00 87.75 188 ILE A C 1
ATOM 1496 O O . ILE A 1 188 ? 21.804 8.859 -20.112 1.00 87.75 188 ILE A O 1
ATOM 1500 N N . ASP A 1 189 ? 22.415 7.397 -21.708 1.00 81.19 189 ASP A N 1
ATOM 1501 C CA . ASP A 1 189 ? 21.049 7.014 -22.077 1.00 81.19 189 ASP A CA 1
ATOM 1502 C C . ASP A 1 189 ? 20.276 6.449 -20.874 1.00 81.19 189 ASP A C 1
ATOM 1504 O O . ASP A 1 189 ? 19.089 6.735 -20.682 1.00 81.19 189 ASP A O 1
ATOM 1508 N N . ARG A 1 190 ? 20.953 5.681 -20.011 1.00 78.00 190 ARG A N 1
ATOM 1509 C CA . ARG A 1 190 ? 20.377 5.179 -18.760 1.00 78.00 190 ARG A CA 1
ATOM 1510 C C . ARG A 1 190 ? 20.008 6.314 -17.803 1.00 78.00 190 ARG A C 1
ATOM 1512 O O . ARG A 1 190 ? 18.903 6.302 -17.261 1.00 78.00 190 ARG A O 1
ATOM 1519 N N . ILE A 1 191 ? 20.888 7.296 -17.605 1.00 82.75 191 ILE A N 1
ATOM 1520 C CA . ILE A 1 191 ? 20.615 8.451 -16.737 1.00 82.75 191 ILE A CA 1
ATOM 1521 C C . ILE A 1 191 ? 19.457 9.281 -17.306 1.00 82.75 191 ILE A C 1
ATOM 1523 O O . ILE A 1 191 ? 18.529 9.621 -16.572 1.00 82.75 191 ILE A O 1
ATOM 1527 N N . SER A 1 192 ? 19.437 9.533 -18.616 1.00 80.31 192 SER A N 1
ATOM 1528 C CA . SER A 1 192 ? 18.342 10.250 -19.277 1.00 80.31 192 SER A CA 1
ATOM 1529 C C . SER A 1 192 ? 16.996 9.534 -19.121 1.00 80.31 192 SER A C 1
ATOM 1531 O O . SER A 1 192 ? 15.986 10.188 -18.852 1.00 80.31 192 SER A O 1
ATOM 1533 N N . LYS A 1 193 ? 16.963 8.194 -19.200 1.00 74.25 193 LYS A N 1
ATOM 1534 C CA . LYS A 1 193 ? 15.752 7.398 -18.918 1.00 74.25 193 LYS A CA 1
ATOM 1535 C C . LYS A 1 193 ? 15.276 7.543 -17.469 1.00 74.25 193 LYS A C 1
ATOM 1537 O O . LYS A 1 193 ? 14.070 7.662 -17.239 1.00 74.25 193 LYS A O 1
ATOM 1542 N N . LEU A 1 194 ? 16.191 7.555 -16.496 1.00 72.19 194 LEU A N 1
ATOM 1543 C CA . LEU A 1 194 ? 15.853 7.736 -15.077 1.00 72.19 194 LEU A CA 1
ATOM 1544 C C . LEU A 1 194 ? 15.276 9.130 -14.807 1.00 72.19 194 LEU A C 1
ATOM 1546 O O . LEU A 1 194 ? 14.220 9.247 -14.188 1.00 72.19 194 LEU A O 1
ATOM 1550 N N . ILE A 1 195 ? 15.913 10.172 -15.343 1.00 76.88 195 ILE A N 1
ATOM 1551 C CA . ILE A 1 195 ? 15.436 11.557 -15.243 1.00 76.88 195 ILE A CA 1
ATOM 1552 C C . ILE A 1 195 ? 14.064 11.705 -15.908 1.00 76.88 195 ILE A C 1
ATOM 1554 O O . ILE A 1 195 ? 13.145 12.276 -15.324 1.00 76.88 195 ILE A O 1
ATOM 1558 N N . GLY A 1 196 ? 13.890 11.145 -17.108 1.00 71.12 196 GLY A N 1
ATOM 1559 C CA . GLY A 1 196 ? 12.609 11.161 -17.811 1.00 71.12 196 GLY A CA 1
ATOM 1560 C C . GLY A 1 196 ? 11.499 10.449 -17.034 1.00 71.12 196 GLY A C 1
ATOM 1561 O O . GLY A 1 196 ? 10.368 10.928 -17.001 1.00 71.12 196 GLY A O 1
ATOM 1562 N N . SER A 1 197 ? 11.814 9.336 -16.369 1.00 69.00 197 SER A N 1
ATOM 1563 C CA . SER A 1 197 ? 10.863 8.618 -15.509 1.00 69.00 197 SER A CA 1
ATOM 1564 C C . SER A 1 197 ? 10.466 9.452 -14.288 1.00 69.00 197 SER A C 1
ATOM 1566 O O . SER A 1 197 ? 9.287 9.519 -13.948 1.00 69.00 197 SER A O 1
ATOM 1568 N N . LEU A 1 198 ? 11.425 10.160 -13.686 1.00 67.50 198 LEU A N 1
ATOM 1569 C CA . LEU A 1 198 ? 11.199 11.050 -12.548 1.00 67.50 198 LEU A CA 1
ATOM 1570 C C . LEU A 1 198 ? 10.308 12.252 -12.907 1.00 67.50 198 LEU A C 1
ATOM 1572 O O . LEU A 1 198 ? 9.345 12.563 -12.206 1.00 67.50 198 LEU A O 1
ATOM 1576 N N . LEU A 1 199 ? 10.574 12.889 -14.049 1.00 67.44 199 LEU A N 1
ATOM 1577 C CA . LEU A 1 199 ? 9.769 13.999 -14.564 1.00 67.44 199 LEU A CA 1
ATOM 1578 C C . LEU A 1 199 ? 8.314 13.617 -14.850 1.00 67.44 199 LEU A C 1
ATOM 1580 O O . LEU A 1 199 ? 7.424 14.457 -14.732 1.00 67.44 199 LEU A O 1
ATOM 1584 N N . ARG A 1 200 ? 8.044 12.367 -15.238 1.00 65.31 200 ARG A N 1
ATOM 1585 C CA . ARG A 1 200 ? 6.668 11.911 -15.495 1.00 65.31 200 ARG A CA 1
ATOM 1586 C C . ARG A 1 200 ? 5.852 11.780 -14.214 1.00 65.31 200 ARG A C 1
ATOM 1588 O O . ARG A 1 200 ? 4.660 12.065 -14.242 1.00 65.31 200 ARG A O 1
ATOM 1595 N N . VAL A 1 201 ? 6.493 11.410 -13.105 1.00 63.47 201 VAL A N 1
ATOM 1596 C CA . VAL A 1 201 ? 5.868 11.392 -11.771 1.00 63.47 201 VAL A CA 1
ATOM 1597 C C . VAL A 1 201 ? 5.536 12.818 -11.309 1.00 63.47 201 VAL A C 1
ATOM 1599 O O . VAL A 1 201 ? 4.480 13.047 -10.727 1.00 63.47 201 VAL A O 1
ATOM 1602 N N . SER A 1 202 ? 6.406 13.778 -11.640 1.00 59.44 202 SER A N 1
ATOM 1603 C CA . SER A 1 202 ? 6.234 15.211 -11.358 1.00 59.44 202 SER A CA 1
ATOM 1604 C C . SER A 1 202 ? 5.078 15.866 -12.123 1.00 59.44 202 SER A C 1
ATOM 1606 O O . SER A 1 202 ? 4.261 16.585 -11.553 1.00 59.44 202 SER A O 1
ATOM 1608 N N . ARG A 1 203 ? 5.008 15.638 -13.441 1.00 61.25 203 ARG A N 1
ATOM 1609 C CA . ARG A 1 203 ? 4.113 16.363 -14.362 1.00 61.25 203 ARG A CA 1
ATOM 1610 C C . ARG A 1 203 ? 2.690 15.799 -14.396 1.00 61.25 203 ARG A C 1
ATOM 1612 O O . ARG A 1 203 ? 2.069 15.700 -15.454 1.00 61.25 203 ARG A O 1
ATOM 1619 N N . SER A 1 204 ? 2.152 15.413 -13.247 1.00 52.97 204 SER A N 1
ATOM 1620 C CA . SER A 1 204 ? 0.843 14.760 -13.154 1.00 52.97 204 SER A CA 1
ATOM 1621 C C . SER A 1 204 ? -0.354 15.668 -13.473 1.00 52.97 204 SER A C 1
ATOM 1623 O O . SER A 1 204 ? -1.459 15.152 -13.585 1.00 52.97 204 SER A O 1
ATOM 1625 N N . SER A 1 205 ? -0.176 16.968 -13.731 1.00 52.12 205 SER A N 1
ATOM 1626 C CA . SER A 1 205 ? -1.302 17.881 -13.976 1.00 52.12 205 SER A CA 1
ATOM 1627 C C . SER A 1 205 ? -0.960 18.931 -15.036 1.00 52.12 205 SER A C 1
ATOM 1629 O O . SER A 1 205 ? -0.284 19.893 -14.687 1.00 52.12 205 SER A O 1
ATOM 1631 N N . THR A 1 206 ? -1.373 18.754 -16.306 1.00 51.19 206 THR A N 1
ATOM 1632 C CA . THR A 1 206 ? -1.855 19.871 -17.174 1.00 51.19 206 THR A CA 1
ATOM 1633 C C . THR A 1 206 ? -2.362 19.500 -18.580 1.00 51.19 206 THR A C 1
ATOM 1635 O O . THR A 1 206 ? -3.152 20.271 -19.095 1.00 51.19 206 THR A O 1
ATOM 1638 N N . ASP A 1 207 ? -2.054 18.342 -19.182 1.00 59.75 207 ASP A N 1
ATOM 1639 C CA . ASP A 1 207 ? -2.557 18.008 -20.540 1.00 59.75 207 ASP A CA 1
ATOM 1640 C C . ASP A 1 207 ? -2.848 16.504 -20.710 1.00 59.75 207 ASP A C 1
ATOM 1642 O O . ASP A 1 207 ? -2.146 15.793 -21.426 1.00 59.75 207 ASP A O 1
ATOM 1646 N N . VAL A 1 208 ? -3.862 15.969 -20.021 1.00 69.06 208 VAL A N 1
ATOM 1647 C CA . VAL A 1 208 ? -4.352 14.608 -20.317 1.00 69.06 208 VAL A CA 1
ATOM 1648 C C . VAL A 1 208 ? -5.441 14.717 -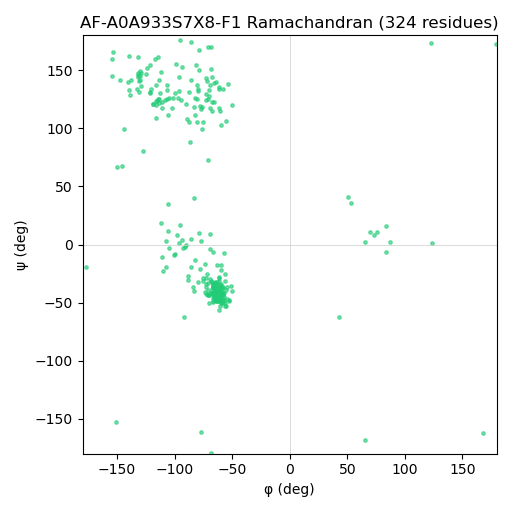21.377 1.00 69.06 208 VAL A C 1
ATOM 1650 O O . VAL A 1 208 ? -6.549 15.171 -21.090 1.00 69.06 208 VAL A O 1
ATOM 1653 N N . LYS A 1 209 ? -5.141 14.293 -22.607 1.00 80.88 209 LYS A N 1
ATOM 1654 C CA . LYS A 1 209 ? -6.134 14.262 -23.688 1.00 80.88 209 LYS A CA 1
ATOM 1655 C C . LYS A 1 209 ? -6.890 12.944 -23.635 1.00 80.88 209 LYS A C 1
ATOM 1657 O O . LYS A 1 209 ? -6.512 11.965 -24.273 1.00 80.88 209 LYS A O 1
ATOM 1662 N N . MET A 1 210 ? -7.967 12.927 -22.858 1.00 88.25 210 MET A N 1
ATOM 1663 C CA . MET A 1 210 ? -8.868 11.780 -22.798 1.00 88.25 210 MET A CA 1
ATOM 1664 C C . MET A 1 210 ? -9.599 11.634 -24.133 1.00 88.25 210 MET A C 1
ATOM 1666 O O . MET A 1 210 ? -10.373 12.500 -24.532 1.00 88.25 210 MET A O 1
ATOM 1670 N N . THR A 1 211 ? -9.340 10.534 -24.830 1.00 91.31 211 THR A N 1
ATOM 1671 C CA . THR A 1 211 ? -9.958 10.209 -26.117 1.00 91.31 211 THR A CA 1
ATOM 1672 C C . THR A 1 211 ? -10.456 8.772 -26.102 1.00 91.31 211 THR A C 1
ATOM 1674 O O . THR A 1 211 ? -10.065 7.970 -25.254 1.00 91.31 211 THR A O 1
ATOM 1677 N N . ARG A 1 212 ? -11.363 8.436 -27.021 1.00 93.25 212 ARG A N 1
ATOM 1678 C CA . ARG A 1 212 ? -11.801 7.054 -27.209 1.00 93.25 212 ARG A CA 1
ATOM 1679 C C . ARG A 1 212 ? -10.695 6.293 -27.942 1.00 93.25 212 ARG A C 1
ATOM 1681 O O . ARG A 1 212 ? -10.513 6.477 -29.141 1.00 93.25 212 ARG A O 1
ATOM 1688 N N . VAL A 1 213 ? -9.973 5.446 -27.219 1.00 92.94 213 VAL A N 1
ATOM 1689 C CA . VAL A 1 213 ? -8.821 4.690 -27.724 1.00 92.94 213 VAL A CA 1
ATOM 1690 C C . VAL A 1 213 ? -9.202 3.226 -27.905 1.00 92.94 213 VAL A C 1
ATOM 1692 O O . VAL A 1 213 ? -9.789 2.628 -27.006 1.00 92.94 213 VAL A O 1
ATOM 1695 N N . ASN A 1 214 ? -8.863 2.642 -29.056 1.00 93.50 214 ASN A N 1
ATOM 1696 C CA . ASN A 1 214 ? -8.959 1.198 -29.263 1.00 93.50 214 ASN A CA 1
ATOM 1697 C C . ASN A 1 214 ? -7.775 0.512 -28.565 1.00 93.50 214 ASN A C 1
ATOM 1699 O O . ASN A 1 214 ? -6.623 0.743 -28.930 1.00 93.50 214 ASN A O 1
ATOM 1703 N N . VAL A 1 215 ? -8.060 -0.321 -27.563 1.00 93.38 215 VAL A N 1
ATOM 1704 C CA . VAL A 1 215 ? -7.029 -0.952 -26.724 1.00 93.38 215 VAL A CA 1
ATOM 1705 C C . VAL A 1 215 ? -6.178 -1.940 -27.522 1.00 93.38 215 VAL A C 1
ATOM 1707 O O . VAL A 1 215 ? -4.969 -2.012 -27.308 1.00 93.38 215 VAL A O 1
ATOM 1710 N N . LEU A 1 216 ? -6.781 -2.674 -28.463 1.00 94.25 216 LEU A N 1
ATOM 1711 C CA . LEU A 1 216 ? -6.062 -3.640 -29.291 1.00 94.25 216 LEU A CA 1
ATOM 1712 C C . LEU A 1 216 ? -5.012 -2.950 -30.174 1.00 94.25 216 LEU A C 1
ATOM 1714 O O . LEU A 1 216 ? -3.907 -3.469 -30.309 1.00 94.25 216 LEU A O 1
ATOM 1718 N N . ASN A 1 217 ? -5.317 -1.769 -30.720 1.00 93.44 217 ASN A N 1
ATOM 1719 C CA . ASN A 1 217 ? -4.354 -1.009 -31.525 1.00 93.44 217 ASN A CA 1
ATOM 1720 C C . ASN A 1 217 ? -3.119 -0.624 -30.704 1.00 93.44 217 ASN A C 1
ATOM 1722 O O . ASN A 1 217 ? -2.002 -0.896 -31.128 1.00 93.44 217 ASN A O 1
ATOM 1726 N N . VAL A 1 218 ? -3.320 -0.099 -29.490 1.00 94.00 218 VAL A N 1
ATOM 1727 C CA . VAL A 1 218 ? -2.209 0.258 -28.590 1.00 94.00 218 VAL A CA 1
ATOM 1728 C C . VAL A 1 218 ? -1.342 -0.963 -28.277 1.00 94.00 218 VAL A C 1
ATOM 1730 O O . VAL A 1 218 ? -0.117 -0.888 -28.278 1.00 94.00 218 VAL A O 1
ATOM 1733 N N . VAL A 1 219 ? -1.972 -2.108 -28.011 1.00 94.62 219 VAL A N 1
ATOM 1734 C CA . VAL A 1 219 ? -1.264 -3.359 -27.710 1.00 94.62 219 VAL A CA 1
ATOM 1735 C C . VAL A 1 219 ? -0.442 -3.827 -28.910 1.00 94.62 219 VAL A C 1
ATOM 1737 O O . VAL A 1 219 ? 0.707 -4.230 -28.736 1.00 94.62 219 VAL A O 1
ATOM 1740 N N . ASN A 1 220 ? -0.992 -3.738 -30.122 1.00 93.75 220 ASN A N 1
ATOM 1741 C CA . ASN A 1 220 ? -0.279 -4.088 -31.347 1.00 93.75 220 ASN A CA 1
ATOM 1742 C C . ASN A 1 220 ? 0.926 -3.172 -31.595 1.00 93.75 220 ASN A C 1
ATOM 1744 O O . ASN A 1 220 ? 1.998 -3.678 -31.932 1.00 93.75 220 ASN A O 1
ATOM 1748 N N . ASP A 1 221 ? 0.778 -1.863 -31.374 1.00 91.75 221 ASP A N 1
ATOM 1749 C CA . ASP A 1 221 ? 1.868 -0.892 -31.520 1.00 91.75 221 ASP A CA 1
ATOM 1750 C C . ASP A 1 221 ? 3.008 -1.198 -30.537 1.00 91.75 221 ASP A C 1
ATOM 1752 O O . ASP A 1 221 ? 4.170 -1.314 -30.934 1.00 91.75 221 ASP A O 1
ATOM 1756 N N . VAL A 1 222 ? 2.683 -1.471 -29.267 1.00 93.38 222 VAL A N 1
ATOM 1757 C CA . VAL A 1 222 ? 3.675 -1.876 -28.257 1.00 93.38 222 VAL A CA 1
ATOM 1758 C C . VAL A 1 222 ? 4.373 -3.182 -28.644 1.00 93.38 222 VAL A C 1
ATOM 1760 O O . VAL A 1 222 ? 5.600 -3.266 -28.575 1.00 93.38 222 VAL A O 1
ATOM 1763 N N . LEU A 1 223 ? 3.626 -4.204 -29.071 1.00 91.94 223 LEU A N 1
ATOM 1764 C CA . LEU A 1 223 ? 4.197 -5.496 -29.467 1.00 91.94 223 LEU A CA 1
ATOM 1765 C C . LEU A 1 223 ? 5.095 -5.388 -30.702 1.00 91.94 223 LEU A C 1
ATOM 1767 O O . LEU A 1 223 ? 6.086 -6.117 -30.794 1.00 91.94 223 LEU A O 1
ATOM 1771 N N . ALA A 1 224 ? 4.794 -4.474 -31.627 1.00 89.88 224 AL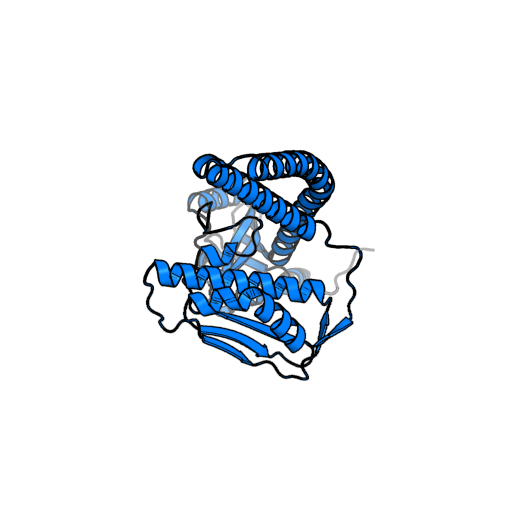A A N 1
ATOM 1772 C CA . ALA A 1 224 ? 5.646 -4.200 -32.777 1.00 89.88 224 ALA A CA 1
ATOM 1773 C C . ALA A 1 224 ? 7.023 -3.665 -32.348 1.00 89.88 224 ALA A C 1
ATOM 1775 O O . ALA A 1 224 ? 8.034 -4.097 -32.904 1.00 89.88 224 ALA A O 1
ATOM 1776 N N . LEU A 1 225 ? 7.078 -2.806 -31.322 1.00 87.38 225 LEU A N 1
ATOM 1777 C CA . LEU A 1 225 ? 8.324 -2.227 -30.800 1.00 87.38 225 LEU A CA 1
ATOM 1778 C C . LEU A 1 225 ? 9.233 -3.252 -30.106 1.00 87.38 225 LEU A C 1
ATOM 1780 O O . LEU A 1 225 ? 10.455 -3.115 -30.136 1.00 87.38 225 LEU A O 1
ATOM 1784 N N . VAL A 1 226 ? 8.662 -4.279 -29.470 1.00 88.19 226 VAL A N 1
ATOM 1785 C CA . VAL A 1 226 ? 9.427 -5.254 -28.667 1.00 88.19 226 VAL A CA 1
ATOM 1786 C C . VAL A 1 226 ? 9.567 -6.630 -29.320 1.00 88.19 226 VAL A C 1
ATOM 1788 O O . VAL A 1 226 ? 10.165 -7.530 -28.730 1.00 88.19 226 VAL A O 1
ATOM 1791 N N . ARG A 1 227 ? 9.057 -6.810 -30.543 1.00 84.19 227 ARG A N 1
ATOM 1792 C CA . ARG A 1 227 ? 8.970 -8.105 -31.241 1.00 84.19 227 ARG A CA 1
ATOM 1793 C C . ARG A 1 227 ? 10.280 -8.896 -31.258 1.00 84.19 227 ARG A C 1
ATOM 1795 O O . ARG A 1 227 ? 10.262 -10.116 -31.090 1.00 84.19 227 ARG A O 1
ATOM 1802 N N . ASP A 1 228 ? 11.405 -8.218 -31.456 1.00 83.25 228 ASP A N 1
ATOM 1803 C CA . ASP A 1 228 ? 12.712 -8.872 -31.574 1.00 83.25 228 ASP A CA 1
ATOM 1804 C C . ASP A 1 228 ? 13.234 -9.421 -30.240 1.00 83.25 228 ASP A C 1
ATOM 1806 O O . ASP A 1 228 ? 13.962 -10.415 -30.236 1.00 83.25 228 ASP A O 1
ATOM 1810 N N . HIS A 1 229 ? 12.796 -8.859 -29.107 1.00 83.38 229 HIS A N 1
ATOM 1811 C CA . HIS A 1 229 ? 13.141 -9.374 -27.781 1.00 83.38 229 HIS A CA 1
ATOM 1812 C C . HIS A 1 229 ? 12.504 -10.751 -27.548 1.00 83.38 229 HIS A C 1
ATOM 1814 O O . HIS A 1 229 ? 13.171 -11.667 -27.084 1.00 83.38 229 HIS A O 1
ATOM 1820 N N . PHE A 1 230 ? 11.246 -10.941 -27.957 1.00 81.94 230 PHE A N 1
ATOM 1821 C CA . PHE A 1 230 ? 10.551 -12.223 -27.794 1.00 81.94 230 PHE A CA 1
ATOM 1822 C C . PHE A 1 230 ? 11.045 -13.316 -28.751 1.00 81.94 230 PHE A C 1
ATOM 1824 O O . PHE A 1 230 ? 11.096 -14.487 -28.373 1.00 81.94 230 PHE A O 1
ATOM 1831 N N . LYS A 1 231 ? 11.441 -12.952 -29.981 1.00 76.06 231 LYS A N 1
ATOM 1832 C CA . LYS A 1 231 ? 11.973 -13.911 -30.967 1.00 76.06 231 LYS A CA 1
ATOM 1833 C C . LYS A 1 231 ? 13.286 -14.546 -30.522 1.00 76.06 231 LYS A C 1
ATOM 1835 O O . LYS A 1 231 ? 13.492 -15.732 -30.757 1.00 76.06 231 LYS A O 1
ATOM 1840 N N . LYS A 1 232 ? 14.170 -13.754 -29.911 1.00 72.56 232 LYS A N 1
ATOM 1841 C CA . LYS A 1 232 ? 15.486 -14.217 -29.457 1.00 72.56 232 LYS A CA 1
ATOM 1842 C C . LYS A 1 232 ? 15.376 -15.296 -28.375 1.00 72.56 232 LYS A C 1
ATOM 1844 O O . LYS A 1 232 ? 16.183 -16.219 -28.350 1.00 72.56 232 LYS A O 1
ATOM 1849 N N . ASP A 1 233 ? 14.337 -15.200 -27.554 1.00 70.75 233 ASP A N 1
ATOM 1850 C CA . ASP A 1 233 ? 14.179 -15.973 -26.324 1.00 70.75 233 ASP A CA 1
ATOM 1851 C C . ASP A 1 233 ? 13.123 -17.099 -26.444 1.00 70.75 233 ASP A C 1
ATOM 1853 O O . ASP A 1 233 ? 12.748 -17.709 -25.446 1.00 70.75 233 ASP A O 1
ATOM 1857 N N . SER A 1 234 ? 12.651 -17.407 -27.667 1.00 75.81 234 SER A N 1
ATOM 1858 C CA . SER A 1 234 ? 11.649 -18.458 -27.963 1.00 75.81 234 SER A CA 1
ATOM 1859 C C . SER A 1 234 ? 10.376 -18.379 -27.103 1.00 75.81 234 SER A C 1
ATOM 1861 O O . SER A 1 234 ? 9.851 -19.396 -26.645 1.00 75.81 234 SER A O 1
ATOM 1863 N N . VAL A 1 235 ? 9.879 -17.161 -26.874 1.00 85.00 235 VAL A N 1
ATOM 1864 C CA . VAL A 1 235 ? 8.697 -16.897 -26.039 1.00 85.00 235 VAL A CA 1
ATOM 1865 C C . VAL A 1 235 ? 7.417 -16.991 -26.870 1.00 85.00 235 VAL A C 1
ATOM 1867 O O . VAL A 1 235 ? 7.303 -16.366 -27.926 1.00 85.00 235 VAL A O 1
ATOM 1870 N N . GLU A 1 236 ? 6.423 -17.727 -26.376 1.00 89.19 236 GLU A N 1
ATOM 1871 C CA . GLU A 1 236 ? 5.083 -17.763 -26.963 1.00 89.19 236 GLU A CA 1
ATOM 1872 C C . GLU A 1 236 ? 4.305 -16.496 -26.564 1.00 89.19 236 GLU A C 1
ATOM 1874 O O . GLU A 1 236 ? 4.077 -16.245 -25.381 1.00 89.19 236 GLU A O 1
ATOM 1879 N N . VAL A 1 237 ? 3.884 -15.694 -27.548 1.00 92.00 237 VAL A N 1
ATOM 1880 C CA . VAL A 1 237 ? 3.128 -14.450 -27.323 1.00 92.00 237 VAL A CA 1
ATOM 1881 C C . VAL A 1 237 ? 1.643 -14.681 -27.609 1.00 92.00 237 VAL A C 1
ATOM 1883 O O . VAL A 1 237 ? 1.271 -14.976 -28.744 1.00 92.00 237 VAL A O 1
ATOM 1886 N N . LYS A 1 238 ? 0.785 -14.517 -26.594 1.00 93.69 238 LYS A N 1
ATOM 1887 C CA . LYS A 1 238 ? -0.680 -14.668 -26.694 1.00 93.69 238 LYS A CA 1
ATOM 1888 C C . LYS A 1 238 ? -1.388 -13.338 -26.468 1.00 93.69 238 LYS A C 1
ATOM 1890 O O . LYS A 1 238 ? -1.236 -12.720 -25.419 1.00 93.69 238 LYS A O 1
ATOM 1895 N N . VAL A 1 239 ? -2.223 -12.918 -27.410 1.00 95.12 239 VAL A N 1
ATOM 1896 C CA . VAL A 1 239 ? -3.059 -11.718 -27.256 1.00 95.12 239 VAL A CA 1
ATOM 1897 C C . VAL A 1 239 ? -4.518 -12.133 -27.334 1.00 95.12 239 VAL A C 1
ATOM 1899 O O . VAL A 1 239 ? -4.942 -12.704 -28.333 1.00 95.12 239 VAL A O 1
ATOM 1902 N N . ASN A 1 240 ? -5.279 -11.857 -26.276 1.00 93.94 240 ASN A N 1
ATOM 1903 C CA . ASN A 1 240 ? -6.717 -12.112 -26.227 1.00 93.94 240 ASN A CA 1
ATOM 1904 C C . ASN A 1 240 ? -7.455 -10.834 -25.819 1.00 93.94 240 ASN A C 1
ATOM 1906 O O . ASN A 1 240 ? -7.777 -10.619 -24.647 1.00 93.94 240 ASN A O 1
ATOM 1910 N N . ILE A 1 241 ? -7.655 -9.957 -26.800 1.00 90.62 241 ILE A N 1
ATOM 1911 C CA . ILE A 1 241 ? -8.339 -8.674 -26.648 1.00 90.62 241 ILE A CA 1
ATOM 1912 C C . ILE A 1 241 ? -9.352 -8.544 -27.781 1.00 90.62 241 ILE A C 1
ATOM 1914 O O . ILE A 1 241 ? -9.025 -8.804 -28.939 1.00 90.62 241 ILE A O 1
ATOM 1918 N N . SER A 1 242 ? -10.578 -8.138 -27.447 1.00 88.00 242 SER A N 1
ATOM 1919 C CA . SER A 1 242 ? -11.618 -7.894 -28.451 1.00 88.00 242 SER A CA 1
ATOM 1920 C C . SER A 1 242 ? -11.248 -6.712 -29.352 1.00 88.00 242 SER A C 1
ATOM 1922 O O . SER A 1 242 ? -10.777 -5.683 -28.865 1.00 88.00 242 SER A O 1
ATOM 1924 N N . GLN A 1 243 ? -11.505 -6.834 -30.658 1.00 87.31 243 GLN A N 1
ATOM 1925 C CA . GLN A 1 243 ? -11.263 -5.764 -31.637 1.00 87.31 243 GLN A CA 1
ATOM 1926 C C . GLN A 1 243 ? -12.087 -4.503 -31.345 1.00 87.31 243 GLN A C 1
ATOM 1928 O O . GLN A 1 243 ? -11.631 -3.395 -31.622 1.00 87.31 243 GLN A O 1
ATOM 1933 N N . ASP A 1 244 ? -13.253 -4.667 -30.719 1.00 87.00 244 ASP A N 1
ATOM 1934 C CA . ASP A 1 244 ? -14.180 -3.581 -30.390 1.00 87.00 244 ASP A CA 1
ATOM 1935 C C . ASP A 1 244 ? -14.006 -3.053 -28.958 1.00 87.00 244 ASP A C 1
ATOM 1937 O O . ASP A 1 244 ? -14.892 -2.389 -28.414 1.00 87.00 244 ASP A O 1
ATOM 1941 N N . LEU A 1 245 ? -12.874 -3.345 -28.310 1.00 89.56 245 LEU A N 1
ATOM 1942 C CA . LEU A 1 245 ? -12.601 -2.846 -26.969 1.00 89.56 245 LEU A CA 1
ATOM 1943 C C . LEU A 1 245 ? -12.054 -1.416 -27.013 1.00 89.56 245 LEU A C 1
ATOM 1945 O O . LEU A 1 245 ? -10.908 -1.173 -27.402 1.00 89.56 245 LEU A O 1
ATOM 1949 N N . PHE A 1 246 ? -12.863 -0.473 -26.532 1.00 90.44 246 PHE A N 1
ATOM 1950 C CA . PHE A 1 246 ? -12.481 0.928 -26.402 1.00 90.44 246 PHE A CA 1
ATOM 1951 C C . PHE A 1 246 ? -12.404 1.354 -24.938 1.00 90.44 246 PHE A C 1
ATOM 1953 O O . PHE A 1 246 ? -13.260 0.994 -24.134 1.00 90.44 246 PHE A O 1
ATOM 1960 N N . ALA A 1 247 ? -11.410 2.177 -24.619 1.00 91.38 247 ALA A N 1
ATOM 1961 C CA . ALA A 1 247 ? -11.267 2.824 -23.323 1.00 91.38 247 ALA A CA 1
ATOM 1962 C C . ALA A 1 247 ? -11.155 4.341 -23.506 1.00 91.38 247 ALA A C 1
ATOM 1964 O O . ALA A 1 247 ? -10.591 4.818 -24.493 1.00 91.38 247 ALA A O 1
ATOM 1965 N N . LEU A 1 248 ? -11.689 5.105 -22.552 1.00 91.62 248 LEU A N 1
ATOM 1966 C CA . LEU A 1 248 ? -11.445 6.541 -22.484 1.00 91.62 248 LEU A CA 1
ATOM 1967 C C . LEU A 1 248 ? -10.073 6.758 -21.834 1.00 91.62 248 LEU A C 1
ATOM 1969 O O . LEU A 1 248 ? -9.921 6.551 -20.632 1.00 91.62 248 LEU A O 1
ATOM 1973 N N . ALA A 1 249 ? -9.071 7.119 -22.629 1.00 90.75 249 ALA A N 1
ATOM 1974 C CA . ALA A 1 249 ? -7.690 7.237 -22.174 1.00 90.75 249 ALA A CA 1
ATOM 1975 C C . ALA A 1 249 ? -6.889 8.230 -23.026 1.00 90.75 249 ALA A C 1
ATOM 1977 O O . ALA A 1 249 ? -7.284 8.606 -24.131 1.00 90.75 249 ALA A O 1
ATOM 1978 N N . ASP A 1 250 ? -5.728 8.626 -22.514 1.00 89.69 250 ASP A N 1
ATOM 1979 C CA . ASP A 1 250 ? -4.670 9.217 -23.327 1.00 89.69 250 ASP A CA 1
ATOM 1980 C C . ASP A 1 250 ? -3.867 8.082 -23.976 1.00 89.69 250 ASP A C 1
ATOM 1982 O O . ASP A 1 250 ? -3.276 7.256 -23.271 1.00 89.69 250 ASP A O 1
ATOM 1986 N N . PHE A 1 251 ? -3.867 8.036 -25.311 1.00 88.00 251 PHE A N 1
ATOM 1987 C CA . PHE A 1 251 ? -3.191 6.998 -26.093 1.00 88.00 251 PHE A CA 1
ATOM 1988 C C . PHE A 1 251 ? -1.720 6.842 -25.684 1.00 88.00 251 PHE A C 1
ATOM 1990 O O . PHE A 1 251 ? -1.281 5.738 -25.377 1.00 88.00 251 PHE A O 1
ATOM 1997 N N . SER A 1 252 ? -0.984 7.955 -25.599 1.00 83.25 252 SER A N 1
ATOM 1998 C CA . SER A 1 252 ? 0.458 7.951 -25.332 1.00 83.25 252 SER A CA 1
ATOM 1999 C C . SER A 1 252 ? 0.787 7.453 -23.924 1.00 83.25 252 SER A C 1
ATOM 2001 O O . SER A 1 252 ? 1.787 6.769 -23.702 1.00 83.25 252 SER A O 1
ATOM 2003 N N . ARG A 1 253 ? -0.077 7.760 -22.948 1.00 85.19 253 ARG A N 1
ATOM 2004 C CA . ARG A 1 253 ? 0.087 7.284 -21.569 1.00 85.19 253 ARG A CA 1
ATOM 2005 C C . ARG A 1 253 ? -0.249 5.804 -21.447 1.00 85.19 253 ARG A C 1
ATOM 2007 O O . ARG A 1 253 ? 0.463 5.087 -20.745 1.00 85.19 253 ARG A O 1
ATOM 2014 N N . LEU A 1 254 ? -1.303 5.347 -22.123 1.00 91.00 254 LEU A N 1
ATOM 2015 C CA . LEU A 1 254 ? -1.679 3.936 -22.132 1.00 91.00 254 LEU A CA 1
ATOM 2016 C C . LEU A 1 254 ? -0.600 3.080 -22.810 1.00 91.00 254 LEU A C 1
ATOM 2018 O O . LEU A 1 254 ? -0.182 2.071 -22.242 1.00 91.00 254 LEU A O 1
ATOM 2022 N N . GLU A 1 255 ? -0.095 3.527 -23.962 1.00 89.00 255 GLU A N 1
ATOM 2023 C CA . GLU A 1 255 ? 1.033 2.911 -24.669 1.00 89.00 255 GLU A CA 1
ATOM 2024 C C . GLU A 1 255 ? 2.250 2.780 -23.748 1.00 89.00 255 GLU A C 1
ATOM 2026 O O . GLU A 1 255 ? 2.835 1.706 -23.622 1.00 89.00 255 GLU A O 1
ATOM 2031 N N . GLN A 1 256 ? 2.587 3.844 -23.015 1.00 84.50 256 GLN A N 1
ATOM 2032 C CA . GLN A 1 256 ? 3.725 3.833 -22.106 1.00 84.50 256 GLN A CA 1
ATOM 2033 C C . GLN A 1 256 ? 3.562 2.839 -20.945 1.00 84.50 256 GLN A C 1
ATOM 2035 O O . GLN A 1 256 ? 4.522 2.156 -20.579 1.00 84.50 256 GLN A O 1
ATOM 2040 N N . VAL A 1 257 ? 2.373 2.756 -20.339 1.00 91.00 257 VAL A N 1
ATOM 2041 C CA . VAL A 1 257 ? 2.100 1.786 -19.266 1.00 91.00 257 VAL A CA 1
ATOM 2042 C C . VAL A 1 257 ? 2.271 0.363 -19.792 1.00 91.00 257 VAL A C 1
ATOM 2044 O O . VAL A 1 257 ? 2.972 -0.438 -19.171 1.00 91.00 257 VAL A O 1
ATOM 2047 N N . LEU A 1 258 ? 1.692 0.064 -20.956 1.00 93.81 258 LEU A N 1
ATOM 2048 C CA . LEU A 1 258 ? 1.785 -1.255 -21.578 1.00 93.81 258 LEU A CA 1
ATOM 2049 C C . LEU A 1 258 ? 3.220 -1.600 -21.980 1.00 93.81 258 LEU A C 1
ATOM 2051 O O . LEU A 1 258 ? 3.666 -2.718 -21.719 1.00 93.81 258 LEU A O 1
ATOM 2055 N N . LEU A 1 259 ? 3.973 -0.646 -22.530 1.00 89.12 259 LEU A N 1
ATOM 2056 C CA . LEU A 1 259 ? 5.387 -0.828 -22.852 1.00 89.12 259 LEU A CA 1
ATOM 2057 C C . LEU A 1 259 ? 6.212 -1.136 -21.596 1.00 89.12 259 LEU A C 1
ATOM 2059 O O . LEU A 1 259 ? 7.018 -2.063 -21.605 1.00 89.12 259 LEU A O 1
ATOM 2063 N N . ASN A 1 260 ? 5.985 -0.412 -20.497 1.00 88.12 260 ASN A N 1
ATOM 2064 C CA . ASN A 1 260 ? 6.688 -0.641 -19.233 1.00 88.12 260 ASN A CA 1
ATOM 2065 C C . ASN A 1 260 ? 6.411 -2.036 -18.658 1.00 88.12 260 ASN A C 1
ATOM 2067 O O . ASN A 1 260 ? 7.345 -2.728 -18.250 1.00 88.12 260 ASN A O 1
ATOM 2071 N N . LEU A 1 261 ? 5.143 -2.455 -18.627 1.00 93.06 261 LEU A N 1
ATOM 2072 C CA . LEU A 1 261 ? 4.767 -3.789 -18.153 1.00 93.06 261 LEU A CA 1
ATOM 2073 C C . LEU A 1 261 ? 5.372 -4.877 -19.046 1.00 93.06 261 LEU A C 1
ATOM 2075 O O . LEU A 1 261 ? 5.987 -5.809 -18.539 1.00 93.06 261 LEU A O 1
ATOM 2079 N N . THR A 1 262 ? 5.294 -4.703 -20.366 1.00 93.31 262 THR A N 1
ATOM 2080 C CA . THR A 1 262 ? 5.852 -5.643 -21.347 1.00 93.31 262 THR A CA 1
ATOM 2081 C C . THR A 1 262 ? 7.369 -5.774 -21.208 1.00 93.31 262 THR A C 1
ATOM 2083 O O . THR A 1 262 ? 7.892 -6.885 -21.162 1.00 93.31 262 THR A O 1
ATOM 2086 N N . MET A 1 263 ? 8.091 -4.659 -21.053 1.00 88.69 263 MET A N 1
ATOM 2087 C CA . MET A 1 263 ? 9.536 -4.680 -20.803 1.00 88.69 263 MET A CA 1
ATOM 2088 C C . MET A 1 263 ? 9.879 -5.344 -19.467 1.00 88.69 263 MET A C 1
ATOM 2090 O O . MET A 1 263 ? 10.883 -6.048 -19.372 1.00 88.69 263 MET A O 1
ATOM 2094 N N . ASN A 1 264 ? 9.078 -5.145 -18.419 1.00 90.00 264 ASN A N 1
ATOM 2095 C CA . ASN A 1 264 ? 9.291 -5.833 -17.145 1.00 90.00 264 ASN A CA 1
ATOM 2096 C C . ASN A 1 264 ? 9.120 -7.350 -17.285 1.00 90.00 264 ASN A C 1
ATOM 2098 O O . ASN A 1 264 ? 9.972 -8.086 -16.788 1.00 90.00 264 ASN A O 1
ATOM 2102 N N . SER A 1 265 ? 8.103 -7.799 -18.020 1.00 92.00 265 SER A N 1
ATOM 2103 C CA . SER A 1 265 ? 7.888 -9.213 -18.332 1.00 92.00 265 SER A CA 1
ATOM 2104 C C . SER A 1 265 ? 9.020 -9.814 -19.167 1.00 92.00 265 SER A C 1
ATOM 2106 O O . SER A 1 265 ? 9.512 -10.889 -18.832 1.00 92.00 265 SER A O 1
ATOM 2108 N N . ILE A 1 266 ? 9.508 -9.109 -20.197 1.00 89.00 266 ILE A N 1
ATOM 2109 C CA . ILE A 1 266 ? 10.670 -9.545 -20.997 1.00 89.00 266 ILE A CA 1
ATOM 2110 C C . ILE A 1 266 ? 11.881 -9.784 -20.094 1.00 89.00 266 ILE A C 1
ATOM 2112 O O . ILE A 1 266 ? 12.481 -10.855 -20.133 1.00 89.00 266 ILE A O 1
ATOM 2116 N N . HIS A 1 267 ? 12.216 -8.821 -19.232 1.00 87.50 267 HIS A N 1
ATOM 2117 C CA . HIS A 1 267 ? 13.358 -8.965 -18.330 1.00 87.50 267 HIS A CA 1
ATOM 2118 C C . HIS A 1 267 ? 13.169 -10.104 -17.315 1.00 87.50 267 HIS A C 1
ATOM 2120 O O . HIS A 1 267 ? 14.130 -10.800 -16.987 1.00 87.50 267 HIS A O 1
ATOM 2126 N N . ALA A 1 268 ? 11.948 -10.306 -16.808 1.00 88.75 268 ALA A N 1
ATOM 2127 C C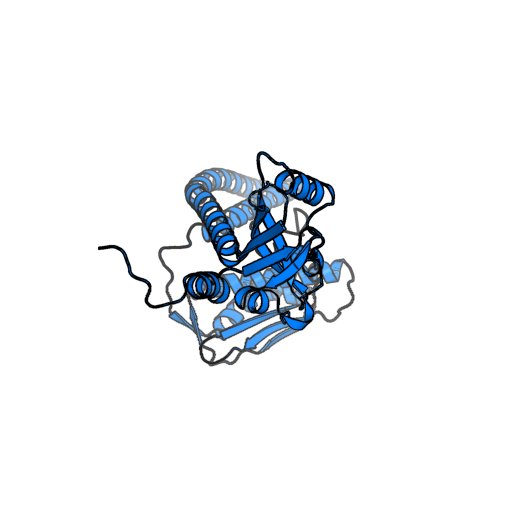A . ALA A 1 268 ? 11.643 -11.397 -15.885 1.00 88.75 268 ALA A CA 1
ATOM 2128 C C . ALA A 1 268 ? 11.805 -12.772 -16.552 1.00 88.75 268 ALA A C 1
ATOM 2130 O O . ALA A 1 268 ? 12.349 -13.692 -15.935 1.00 88.75 268 ALA A O 1
ATOM 2131 N N . ILE A 1 269 ? 11.382 -12.901 -17.813 1.00 88.94 269 ILE A N 1
ATOM 2132 C CA . ILE A 1 269 ? 11.568 -14.107 -18.626 1.00 88.94 269 ILE A CA 1
ATOM 2133 C C . ILE A 1 269 ? 13.053 -14.333 -18.923 1.00 88.94 269 ILE A C 1
ATOM 2135 O O . ILE A 1 269 ? 13.564 -15.416 -18.660 1.00 88.94 269 ILE A O 1
ATOM 2139 N N . GLN A 1 270 ? 13.780 -13.314 -19.386 1.00 86.81 270 GLN A N 1
ATOM 2140 C CA . GLN A 1 270 ? 15.215 -13.419 -19.685 1.00 86.81 270 GLN A CA 1
ATOM 2141 C C . GLN A 1 270 ? 16.031 -13.873 -18.478 1.00 86.81 270 GLN A C 1
ATOM 2143 O O . GLN A 1 270 ? 16.908 -14.731 -18.594 1.00 86.81 270 GLN A O 1
ATOM 2148 N N . LYS A 1 271 ? 15.712 -13.335 -17.300 1.00 84.38 271 LYS A N 1
ATOM 2149 C CA . LYS A 1 271 ? 16.322 -13.777 -16.051 1.00 84.38 271 LYS A CA 1
ATOM 2150 C C . LYS A 1 271 ? 15.967 -15.229 -15.729 1.00 84.38 271 LYS A C 1
ATOM 2152 O O . LYS A 1 271 ? 16.851 -15.991 -15.363 1.00 84.38 271 LYS A O 1
ATOM 2157 N N . SER A 1 272 ? 14.708 -15.627 -15.918 1.00 84.62 272 SER A N 1
ATOM 2158 C CA . SER A 1 272 ? 14.272 -17.017 -15.741 1.00 84.62 272 SER A CA 1
ATOM 2159 C C . SER A 1 272 ? 15.033 -17.988 -16.647 1.00 84.62 272 SER A C 1
ATOM 2161 O O . SER A 1 272 ? 15.455 -19.042 -16.179 1.00 84.62 272 SER A O 1
ATOM 2163 N N . ILE A 1 273 ? 15.254 -17.619 -17.913 1.00 82.12 273 ILE A N 1
ATOM 2164 C CA . ILE A 1 273 ? 16.036 -18.406 -18.879 1.00 82.12 273 ILE A CA 1
ATOM 2165 C C . ILE A 1 273 ? 17.491 -18.519 -18.413 1.00 82.12 273 ILE A C 1
ATOM 2167 O O . ILE A 1 273 ? 18.040 -19.618 -18.360 1.00 82.12 273 ILE A O 1
ATOM 2171 N N . LYS A 1 274 ? 18.109 -17.393 -18.033 1.00 82.06 274 LYS A N 1
ATOM 2172 C CA . LYS A 1 274 ? 19.496 -17.337 -17.542 1.00 82.06 274 LYS A CA 1
ATOM 2173 C C . LYS A 1 274 ? 19.701 -18.179 -16.281 1.00 82.06 274 LYS A C 1
ATOM 2175 O O . LYS A 1 274 ? 20.701 -18.882 -16.175 1.00 82.06 274 LYS A O 1
ATOM 2180 N N . ASP A 1 275 ? 18.741 -18.135 -15.365 1.00 80.00 275 ASP A N 1
ATOM 2181 C CA . ASP A 1 275 ? 18.779 -18.853 -14.090 1.00 80.00 275 ASP A CA 1
ATOM 2182 C C . ASP A 1 275 ? 18.260 -20.307 -14.215 1.00 80.00 275 ASP A C 1
ATOM 2184 O O . ASP A 1 275 ? 18.171 -21.014 -13.212 1.00 80.00 275 ASP A O 1
ATOM 2188 N N . CYS A 1 276 ? 17.934 -20.775 -15.433 1.00 71.75 276 CYS A N 1
ATOM 2189 C CA . CYS A 1 276 ? 17.389 -22.111 -15.726 1.00 71.75 276 CYS A CA 1
ATOM 2190 C C . CYS A 1 276 ? 16.137 -22.467 -14.897 1.00 71.75 276 CYS A C 1
ATOM 2192 O O . CYS A 1 276 ? 15.941 -23.616 -14.495 1.00 71.75 276 CYS A O 1
ATOM 2194 N N . ILE A 1 277 ? 15.282 -21.478 -14.630 1.00 65.06 277 ILE A N 1
ATOM 2195 C CA . ILE A 1 277 ? 14.060 -21.651 -13.843 1.00 65.06 277 ILE A CA 1
ATOM 2196 C C . ILE A 1 277 ? 12.965 -22.268 -14.734 1.00 65.06 277 ILE A C 1
ATOM 2198 O O . ILE A 1 277 ? 12.730 -21.859 -15.870 1.00 65.06 277 ILE A O 1
ATOM 2202 N N . THR A 1 278 ? 12.323 -23.305 -14.200 1.00 54.72 278 THR A N 1
ATOM 2203 C CA . THR A 1 278 ? 11.553 -24.359 -14.877 1.00 54.72 278 THR A CA 1
ATOM 2204 C C . THR A 1 278 ? 10.208 -23.920 -15.469 1.00 54.72 278 THR A C 1
ATOM 2206 O O . THR A 1 278 ? 9.185 -24.321 -14.936 1.00 54.72 278 THR A O 1
ATOM 2209 N N . HIS A 1 279 ? 10.161 -23.166 -16.573 1.00 58.69 279 HIS A N 1
ATOM 2210 C CA . HIS A 1 279 ? 8.932 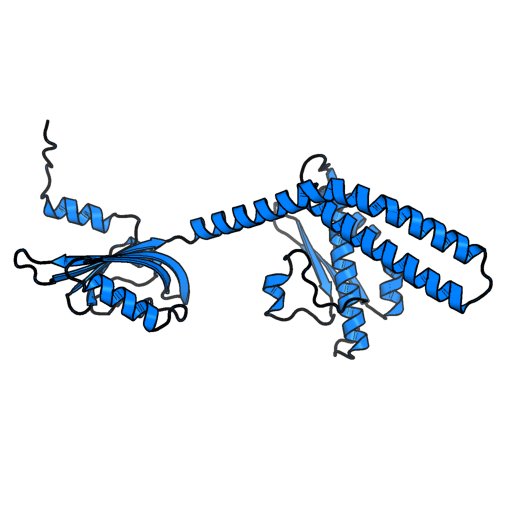-23.001 -17.378 1.00 58.69 279 HIS A CA 1
ATOM 2211 C C . HIS A 1 279 ? 9.242 -22.757 -18.862 1.00 58.69 279 HIS A C 1
ATOM 2213 O O . HIS A 1 279 ? 8.979 -21.681 -19.393 1.00 58.69 279 HIS A O 1
ATOM 2219 N N . THR A 1 280 ? 9.795 -23.763 -19.546 1.00 60.72 280 THR A N 1
ATOM 2220 C CA . THR A 1 280 ? 9.867 -23.775 -21.013 1.00 60.72 280 THR A CA 1
ATOM 2221 C C . THR A 1 280 ? 8.687 -24.574 -21.593 1.00 60.72 280 THR A C 1
ATOM 2223 O O . THR A 1 280 ? 8.416 -25.681 -21.124 1.00 60.72 280 THR A O 1
ATOM 2226 N N . PRO A 1 281 ? 7.968 -24.049 -22.604 1.00 73.44 281 PRO A N 1
ATOM 2227 C CA . PRO A 1 281 ? 8.145 -22.734 -23.223 1.00 73.44 281 PRO A CA 1
ATOM 2228 C C . PRO A 1 281 ? 7.667 -21.590 -22.314 1.00 73.44 281 PRO A C 1
ATOM 2230 O O . PRO A 1 281 ? 6.656 -21.714 -21.619 1.00 73.44 281 PRO A O 1
ATOM 2233 N N . HIS A 1 282 ? 8.384 -20.463 -22.343 1.00 85.12 282 HIS A N 1
ATOM 2234 C CA . HIS A 1 282 ? 7.923 -19.255 -21.667 1.00 85.12 282 HIS A CA 1
ATOM 2235 C C . HIS A 1 282 ? 6.744 -18.651 -22.429 1.00 85.12 282 HIS A C 1
ATOM 2237 O O . HIS A 1 282 ? 6.748 -18.619 -23.661 1.00 85.12 282 HIS A O 1
ATOM 2243 N N . VAL A 1 283 ? 5.753 -18.145 -21.697 1.00 88.31 283 VAL A N 1
ATOM 2244 C CA . VAL A 1 283 ? 4.551 -17.533 -22.263 1.00 88.31 283 VAL A CA 1
ATOM 2245 C C . VAL A 1 283 ? 4.454 -16.098 -21.771 1.00 88.31 283 VAL A C 1
ATOM 2247 O O . VAL A 1 283 ? 4.537 -15.834 -20.573 1.00 88.31 283 VAL A O 1
ATOM 2250 N N . PHE A 1 284 ? 4.245 -15.179 -22.705 1.00 92.31 284 PHE A N 1
ATOM 2251 C CA . PHE A 1 284 ? 3.828 -13.812 -22.434 1.00 92.31 284 PHE A CA 1
ATOM 2252 C C . PHE A 1 284 ? 2.411 -13.628 -22.973 1.00 92.31 284 PHE A C 1
ATOM 2254 O O . PHE A 1 284 ? 2.135 -13.972 -24.124 1.00 92.31 284 PHE A O 1
ATOM 2261 N N . SER A 1 285 ? 1.501 -13.090 -22.164 1.00 93.69 285 SER A N 1
ATOM 2262 C CA . SER A 1 285 ? 0.126 -12.872 -22.600 1.00 93.69 285 SER A CA 1
ATOM 2263 C C . SER A 1 285 ? -0.450 -11.540 -22.163 1.00 93.69 285 SER A C 1
ATOM 2265 O O . SER A 1 285 ? -0.264 -11.130 -21.017 1.00 93.69 285 SER A O 1
ATOM 2267 N N . ILE A 1 286 ? -1.225 -10.925 -23.054 1.00 94.50 286 ILE A N 1
ATOM 2268 C CA . ILE A 1 286 ? -2.053 -9.762 -22.739 1.00 94.50 286 ILE A CA 1
ATOM 2269 C C . ILE A 1 286 ? -3.510 -10.131 -22.992 1.00 94.50 286 ILE A C 1
ATOM 2271 O O . ILE A 1 286 ? -3.884 -10.506 -24.106 1.00 94.50 286 ILE A O 1
ATOM 2275 N N . THR A 1 287 ? -4.333 -10.029 -21.954 1.00 93.56 287 THR A N 1
ATOM 2276 C CA . THR A 1 287 ? -5.764 -10.329 -22.021 1.00 93.56 287 THR A CA 1
ATOM 2277 C C . THR A 1 287 ? -6.583 -9.136 -21.567 1.00 93.56 287 THR A C 1
ATOM 2279 O O . THR A 1 287 ? -6.142 -8.358 -20.721 1.00 93.56 287 THR A O 1
ATOM 2282 N N . SER A 1 288 ? -7.801 -9.007 -22.080 1.00 91.06 288 SER A N 1
ATOM 2283 C CA . SER A 1 288 ? -8.756 -8.015 -21.590 1.00 91.06 288 SER A CA 1
ATOM 2284 C C . SER A 1 288 ? -9.941 -8.654 -20.873 1.00 91.06 288 SER A C 1
ATOM 2286 O O . SER A 1 288 ? -10.408 -9.720 -21.266 1.00 91.06 288 SER A O 1
ATOM 2288 N N . GLY A 1 289 ? -10.475 -7.952 -19.883 1.00 83.75 289 GLY A N 1
ATOM 2289 C CA . GLY A 1 289 ? -11.731 -8.253 -19.206 1.00 83.75 289 GLY A CA 1
ATOM 2290 C C . GLY A 1 289 ? -12.366 -6.967 -18.683 1.00 83.75 289 GLY A C 1
ATOM 2291 O O . GLY A 1 289 ? -12.103 -5.879 -19.197 1.00 83.75 289 GLY A O 1
ATOM 2292 N N . GLY A 1 290 ? -13.158 -7.077 -17.622 1.00 69.81 290 GLY A N 1
ATOM 2293 C CA . GLY A 1 290 ? -13.812 -5.934 -16.984 1.00 69.81 290 GLY A CA 1
ATOM 2294 C C . GLY A 1 290 ? -15.329 -6.077 -16.942 1.00 69.81 290 GLY A C 1
ATOM 2295 O O . GLY A 1 290 ? -15.893 -7.028 -17.479 1.00 69.81 290 GLY A O 1
ATOM 2296 N N . HIS A 1 291 ? -15.982 -5.148 -16.250 1.00 62.41 291 HIS A N 1
ATOM 2297 C CA . HIS A 1 291 ? -17.416 -5.186 -15.975 1.00 62.41 291 HIS A CA 1
ATOM 2298 C C . HIS A 1 291 ? -17.996 -3.780 -16.139 1.00 62.41 291 HIS A C 1
ATOM 2300 O O . HIS A 1 291 ? -17.460 -2.851 -15.538 1.00 62.41 291 HIS A O 1
ATOM 2306 N N . MET A 1 292 ? -19.077 -3.664 -16.923 1.00 61.81 292 MET A N 1
ATOM 2307 C CA . MET A 1 292 ? -19.931 -2.488 -17.202 1.00 61.81 292 MET A CA 1
ATOM 2308 C C . MET A 1 292 ? -19.235 -1.130 -17.439 1.00 61.81 292 MET A C 1
ATOM 2310 O O . MET A 1 292 ? -19.361 -0.579 -18.526 1.00 61.81 292 MET A O 1
ATOM 2314 N N . GLU A 1 293 ? -18.511 -0.589 -16.461 1.00 79.38 293 GLU A N 1
ATOM 2315 C CA . GLU A 1 293 ? -17.930 0.763 -16.477 1.00 79.38 293 GLU A CA 1
ATOM 2316 C C . GLU A 1 293 ? -16.397 0.789 -16.582 1.00 79.38 293 GLU A C 1
ATOM 2318 O O . GLU A 1 293 ? -15.814 1.846 -16.814 1.00 79.38 293 GLU A O 1
ATOM 2323 N N . HIS A 1 294 ? -15.725 -0.356 -16.426 1.00 85.94 294 HIS A N 1
ATOM 2324 C CA . HIS A 1 294 ? -14.262 -0.421 -16.414 1.00 85.94 294 HIS A CA 1
ATOM 2325 C C . HIS A 1 294 ? -13.722 -1.494 -17.356 1.00 85.94 294 HIS A C 1
ATOM 2327 O O . HIS A 1 294 ? -14.243 -2.609 -17.422 1.00 85.94 294 HIS A O 1
ATOM 2333 N N . VAL A 1 295 ? -12.612 -1.166 -18.021 1.00 87.94 295 VAL A N 1
ATOM 2334 C CA . VAL A 1 295 ? -11.808 -2.105 -18.809 1.00 87.94 295 VAL A CA 1
ATOM 2335 C C . VAL A 1 295 ? -10.647 -2.600 -17.953 1.00 87.94 295 VAL A C 1
ATOM 2337 O O . VAL A 1 295 ? -9.876 -1.803 -17.421 1.00 87.94 295 VAL A O 1
ATOM 2340 N N . CYS A 1 296 ? -10.502 -3.918 -17.835 1.00 91.81 296 CYS A N 1
ATOM 2341 C CA . CYS A 1 296 ? -9.350 -4.546 -17.198 1.00 91.81 296 CYS A CA 1
ATOM 2342 C C . CYS A 1 296 ? -8.394 -5.056 -18.278 1.00 91.81 296 CYS A C 1
ATOM 2344 O O . CYS A 1 296 ? -8.808 -5.809 -19.156 1.00 91.81 296 CYS A O 1
ATOM 2346 N N . ILE A 1 297 ? -7.122 -4.659 -18.213 1.00 93.69 297 ILE A N 1
ATOM 2347 C CA . ILE A 1 297 ? -6.056 -5.202 -19.061 1.00 93.69 297 ILE A CA 1
ATOM 2348 C C . ILE A 1 297 ? -5.102 -5.966 -18.150 1.00 93.69 297 ILE A C 1
ATOM 2350 O O . ILE A 1 297 ? -4.554 -5.397 -17.206 1.00 93.69 297 ILE A O 1
ATOM 2354 N N . CYS A 1 298 ? -4.905 -7.249 -18.428 1.00 94.50 298 CYS A N 1
ATOM 2355 C CA . CYS A 1 298 ? -3.992 -8.105 -17.685 1.00 94.50 298 CYS A CA 1
ATOM 2356 C C . CYS A 1 298 ? -2.773 -8.409 -18.553 1.00 94.50 298 CYS A C 1
ATOM 2358 O O . CYS A 1 298 ? -2.917 -8.925 -19.659 1.00 94.50 298 CYS A O 1
ATOM 2360 N N . VAL A 1 299 ? -1.581 -8.113 -18.035 1.00 95.88 299 VAL A N 1
ATOM 2361 C CA . VAL A 1 299 ? -0.297 -8.527 -18.612 1.00 95.88 299 VAL A CA 1
ATOM 2362 C C . VAL A 1 299 ? 0.255 -9.632 -17.722 1.00 95.88 299 VAL A C 1
ATOM 2364 O O . VAL A 1 299 ? 0.356 -9.445 -16.510 1.00 95.88 299 VAL A O 1
ATOM 2367 N N . SER A 1 300 ? 0.567 -10.782 -18.308 1.00 94.50 300 SER A N 1
ATOM 2368 C CA . SER A 1 300 ? 1.053 -11.957 -17.588 1.00 94.50 300 SER A CA 1
ATOM 2369 C C . SER A 1 300 ? 2.282 -12.531 -18.274 1.00 94.50 300 SER A C 1
ATOM 2371 O O . SER A 1 300 ? 2.358 -12.571 -19.502 1.00 94.50 300 SER A O 1
ATOM 2373 N N . ASP A 1 301 ? 3.211 -13.033 -17.470 1.00 93.44 301 ASP A N 1
ATOM 2374 C CA . ASP A 1 301 ? 4.410 -13.721 -17.926 1.00 93.44 301 ASP A CA 1
ATOM 2375 C C . ASP A 1 301 ? 4.726 -14.941 -17.059 1.00 93.44 301 ASP A C 1
ATOM 2377 O O . ASP A 1 301 ? 4.226 -15.078 -15.943 1.00 93.44 301 ASP A O 1
ATOM 2381 N N . THR A 1 302 ? 5.553 -15.836 -17.594 1.00 90.44 302 THR A N 1
ATOM 2382 C CA . THR A 1 302 ? 6.090 -17.001 -16.878 1.00 90.44 302 THR A CA 1
ATOM 2383 C C . THR A 1 302 ? 7.564 -16.812 -16.499 1.00 90.44 302 THR A C 1
ATOM 2385 O O . THR A 1 302 ? 8.349 -17.760 -16.559 1.00 90.44 302 THR A O 1
ATOM 2388 N N . GLY A 1 303 ? 7.971 -15.578 -16.177 1.00 87.88 303 GLY A N 1
ATOM 2389 C CA . GLY A 1 303 ? 9.327 -15.251 -15.740 1.00 87.88 303 GLY A CA 1
ATOM 2390 C C . GLY A 1 303 ? 9.615 -15.627 -14.280 1.00 87.88 303 GLY A C 1
ATOM 2391 O O . GLY A 1 303 ? 8.896 -16.402 -13.653 1.00 87.88 303 GLY A O 1
ATOM 2392 N N . CYS A 1 304 ? 10.665 -15.039 -13.694 1.00 86.31 304 CYS A N 1
ATOM 2393 C CA . CYS A 1 304 ? 11.123 -15.359 -12.331 1.00 86.31 304 CYS A CA 1
ATOM 2394 C C . CYS A 1 304 ? 10.147 -14.970 -11.196 1.00 86.31 304 CYS A C 1
ATOM 2396 O O . CYS A 1 304 ? 10.410 -15.277 -10.032 1.00 86.31 304 CYS A O 1
ATOM 2398 N N . GLY A 1 305 ? 9.050 -14.272 -11.506 1.00 87.12 305 GLY A N 1
ATOM 2399 C CA . GLY A 1 305 ? 8.057 -13.836 -10.527 1.00 87.12 305 GLY A CA 1
ATOM 2400 C C . GLY A 1 305 ? 8.583 -12.814 -9.512 1.00 87.12 305 GLY A C 1
ATOM 2401 O O . GLY A 1 305 ? 9.658 -12.227 -9.659 1.00 87.12 305 GLY A O 1
ATOM 2402 N N . ILE A 1 306 ? 7.782 -12.575 -8.469 1.00 87.75 306 ILE A N 1
ATOM 2403 C CA . ILE A 1 306 ? 8.050 -11.585 -7.418 1.00 87.75 306 ILE A CA 1
ATOM 2404 C C . ILE A 1 306 ? 7.859 -12.251 -6.051 1.00 87.75 306 ILE A C 1
ATOM 2406 O O . ILE A 1 306 ? 6.846 -12.902 -5.798 1.00 87.75 306 ILE A O 1
ATOM 2410 N N . SER A 1 307 ? 8.826 -12.089 -5.143 1.00 87.38 307 SER A N 1
ATOM 2411 C CA . SER A 1 307 ? 8.719 -12.633 -3.784 1.00 87.38 307 SER A CA 1
ATOM 2412 C C . SER A 1 307 ? 7.636 -11.913 -2.966 1.00 87.38 307 SER A C 1
ATOM 2414 O O . SER A 1 307 ? 7.393 -10.717 -3.142 1.00 87.38 307 SER A O 1
ATOM 2416 N N . LYS A 1 308 ? 7.020 -12.615 -2.002 1.00 85.44 308 LYS A N 1
ATOM 2417 C CA . LYS A 1 308 ? 5.958 -12.055 -1.136 1.00 85.44 308 LYS A CA 1
ATOM 2418 C C . LYS A 1 308 ? 6.381 -10.789 -0.383 1.00 85.44 308 LYS A C 1
ATOM 2420 O O . LYS A 1 308 ? 5.547 -9.925 -0.134 1.00 85.44 308 LYS A O 1
ATOM 2425 N N . GLU A 1 309 ? 7.660 -10.668 -0.032 1.00 81.88 309 GLU A N 1
ATOM 2426 C CA . GLU A 1 309 ? 8.188 -9.470 0.626 1.00 81.88 309 GLU A CA 1
ATOM 2427 C C . GLU A 1 309 ? 8.213 -8.261 -0.324 1.00 81.88 309 GLU A C 1
ATOM 2429 O O . GLU A 1 309 ? 7.822 -7.154 0.053 1.00 81.88 309 GLU A O 1
ATOM 2434 N N . ASN A 1 310 ? 8.612 -8.482 -1.579 1.00 83.88 310 ASN A N 1
ATOM 2435 C CA . ASN A 1 310 ? 8.762 -7.426 -2.578 1.00 83.88 310 ASN A CA 1
ATOM 2436 C C . ASN A 1 310 ? 7.422 -6.969 -3.167 1.00 83.88 310 ASN A C 1
ATOM 2438 O O . ASN A 1 310 ? 7.323 -5.831 -3.622 1.00 83.88 310 ASN A O 1
ATOM 2442 N N . MET A 1 311 ? 6.368 -7.790 -3.079 1.00 84.12 311 MET A N 1
ATOM 2443 C CA . MET A 1 311 ? 5.010 -7.421 -3.510 1.00 84.12 311 MET A CA 1
ATOM 2444 C C . MET A 1 311 ? 4.510 -6.121 -2.860 1.00 84.12 311 MET A C 1
ATOM 2446 O O . MET A 1 311 ? 3.873 -5.310 -3.523 1.00 84.12 311 MET A O 1
ATOM 2450 N N . LYS A 1 312 ? 4.847 -5.875 -1.585 1.00 80.75 312 LYS A N 1
ATOM 2451 C CA . LYS A 1 312 ? 4.448 -4.646 -0.870 1.00 80.75 312 LYS A CA 1
ATOM 2452 C C . LYS A 1 312 ? 5.227 -3.400 -1.309 1.00 80.75 312 LYS A C 1
ATOM 2454 O O . LYS A 1 312 ? 4.812 -2.285 -1.010 1.00 80.75 312 LYS A O 1
ATOM 2459 N N . LYS A 1 313 ? 6.363 -3.585 -1.986 1.00 78.31 313 LYS A N 1
ATOM 2460 C CA . LYS A 1 313 ? 7.288 -2.517 -2.393 1.00 78.31 313 LYS A CA 1
ATOM 2461 C C . LYS A 1 313 ? 7.196 -2.198 -3.893 1.00 78.31 313 LYS A C 1
ATOM 2463 O O . LYS A 1 313 ? 7.845 -1.264 -4.342 1.00 78.31 313 LYS A O 1
ATOM 2468 N N . LEU A 1 314 ? 6.378 -2.930 -4.659 1.00 79.38 314 LEU A N 1
ATOM 2469 C CA . LEU A 1 314 ? 6.340 -2.894 -6.131 1.00 79.38 314 LEU A CA 1
ATOM 2470 C C . LEU A 1 314 ? 6.117 -1.489 -6.708 1.00 79.38 314 LEU A C 1
ATOM 2472 O O . LEU A 1 314 ? 6.746 -1.119 -7.692 1.00 79.38 314 LEU A O 1
ATOM 2476 N N . PHE A 1 315 ? 5.260 -0.697 -6.065 1.00 77.31 315 PHE A N 1
ATOM 2477 C CA . PHE A 1 315 ? 4.929 0.664 -6.494 1.00 77.31 315 PHE A CA 1
ATOM 2478 C C . PHE A 1 315 ? 5.712 1.752 -5.744 1.00 77.31 315 PHE A C 1
ATOM 2480 O O . PHE A 1 315 ? 5.415 2.936 -5.893 1.00 77.31 315 PHE A O 1
ATOM 2487 N N . GLN A 1 316 ? 6.705 1.381 -4.927 1.00 66.12 316 GLN A N 1
ATOM 2488 C CA . GLN A 1 316 ? 7.576 2.366 -4.292 1.00 66.12 316 GLN A CA 1
ATOM 2489 C C . GLN A 1 316 ? 8.532 2.957 -5.340 1.00 66.12 316 GLN A C 1
ATOM 2491 O O . GLN A 1 316 ? 9.197 2.199 -6.053 1.00 66.12 316 GLN A O 1
ATOM 2496 N N . PRO A 1 317 ? 8.644 4.295 -5.441 1.00 59.09 317 PRO A N 1
ATOM 2497 C CA . PRO A 1 317 ? 9.595 4.926 -6.349 1.00 59.09 317 PRO A CA 1
ATOM 2498 C C . PRO A 1 317 ? 11.017 4.396 -6.130 1.00 59.09 317 PRO A C 1
ATOM 2500 O O . PRO A 1 317 ? 11.454 4.240 -4.991 1.00 59.09 317 PRO A O 1
ATOM 2503 N N . PHE A 1 318 ? 11.742 4.142 -7.224 1.00 58.50 318 PHE A N 1
ATOM 2504 C CA . PHE A 1 318 ? 13.135 3.659 -7.240 1.00 58.50 318 PHE A CA 1
ATOM 2505 C C . PHE A 1 318 ? 13.386 2.258 -6.663 1.00 58.50 318 PHE A C 1
ATOM 2507 O O . PHE A 1 318 ? 14.532 1.807 -6.653 1.00 58.50 318 PHE A O 1
ATOM 2514 N N . PHE A 1 319 ? 12.352 1.539 -6.225 1.00 71.88 319 PHE A N 1
ATOM 2515 C CA . PHE A 1 319 ? 12.514 0.155 -5.806 1.00 71.88 319 PHE A CA 1
ATOM 2516 C C . PHE A 1 319 ? 12.790 -0.744 -7.020 1.00 71.88 319 PHE A C 1
ATOM 2518 O O . PHE A 1 319 ? 12.030 -0.772 -7.986 1.00 71.88 319 PHE A O 1
ATOM 2525 N N . THR A 1 320 ? 13.887 -1.499 -6.974 1.00 75.19 320 THR A N 1
ATOM 2526 C CA . THR A 1 320 ? 14.215 -2.512 -7.979 1.00 75.19 320 THR A CA 1
ATOM 2527 C C . THR A 1 320 ? 14.958 -3.671 -7.335 1.00 75.19 320 THR A C 1
ATOM 2529 O O . THR A 1 320 ? 15.794 -3.486 -6.453 1.00 75.19 320 THR A O 1
ATOM 2532 N N . THR A 1 321 ? 14.660 -4.885 -7.789 1.00 74.38 321 THR A N 1
ATOM 2533 C CA . THR A 1 321 ? 15.378 -6.110 -7.409 1.00 74.38 321 THR A CA 1
ATOM 2534 C C . THR A 1 321 ? 16.457 -6.485 -8.427 1.00 74.38 321 THR A C 1
ATOM 2536 O O . THR A 1 321 ? 17.104 -7.524 -8.288 1.00 74.38 321 THR A O 1
ATOM 2539 N N . LYS A 1 322 ? 16.630 -5.675 -9.479 1.00 67.06 322 LYS A N 1
ATOM 2540 C CA . LYS A 1 322 ? 17.663 -5.861 -10.502 1.00 67.06 322 LYS A CA 1
ATOM 2541 C C . LYS A 1 322 ? 18.995 -5.327 -9.982 1.00 67.06 322 LYS A C 1
ATOM 2543 O O . LYS A 1 322 ? 19.040 -4.255 -9.378 1.00 67.06 322 LYS A O 1
ATOM 2548 N N . LYS A 1 323 ? 20.086 -6.060 -10.217 1.00 54.44 323 LYS A N 1
ATOM 2549 C CA . LYS A 1 323 ? 21.434 -5.551 -9.927 1.00 54.44 323 LYS A CA 1
ATOM 2550 C C . LYS A 1 323 ? 21.738 -4.400 -10.891 1.00 54.44 323 LYS A C 1
ATOM 2552 O O . LYS A 1 323 ? 21.317 -4.431 -12.043 1.00 54.44 323 LYS A O 1
ATOM 2557 N N . SER A 1 324 ? 22.456 -3.376 -10.431 1.00 36.47 324 SER A N 1
ATOM 2558 C CA . SER A 1 324 ? 22.848 -2.240 -11.272 1.00 36.47 324 SER A CA 1
ATOM 2559 C C . SER A 1 324 ? 23.597 -2.715 -12.523 1.00 36.47 324 SER A C 1
ATOM 2561 O O . SER A 1 324 ? 24.761 -3.082 -12.418 1.00 36.47 324 SER A O 1
ATOM 2563 N N . GLY A 1 325 ? 22.945 -2.676 -13.691 1.00 40.47 325 GLY A N 1
ATOM 2564 C CA . GLY A 1 325 ? 23.535 -3.102 -14.969 1.00 40.47 325 GLY A CA 1
ATOM 2565 C C . GLY A 1 325 ? 22.772 -4.194 -15.732 1.00 40.47 325 GLY A C 1
ATOM 2566 O O . GLY A 1 325 ? 23.237 -4.571 -16.802 1.00 40.47 325 GLY A O 1
ATOM 2567 N N . GLU A 1 326 ? 21.630 -4.669 -15.222 1.00 36.28 326 GLU A N 1
ATOM 2568 C CA . GLU A 1 326 ? 20.625 -5.452 -15.973 1.00 36.28 326 GLU A CA 1
ATOM 2569 C C . GLU A 1 326 ? 19.379 -4.616 -16.301 1.00 36.28 326 GLU A C 1
ATOM 2571 O O . GLU A 1 326 ? 18.970 -3.775 -15.460 1.00 36.28 326 GLU A O 1
#